Protein AF-0000000086154970 (afdb_homodimer)

pLDDT: mean 75.23, std 26.43, range [20.38, 98.19]

Foldseek 3Di:
DDDDPPVVPPPPVCPVVVCPDPPVCCCPADPVVVVVVVVCVVVVHDPVVLQCQLPPVNPSDHALVSNQVSCVVVVNDDDPVRSVSSNVSCVVPPDPDDDPVNVVVVVD/DDDDPPVVPPPPVCPVVVVPPCCVCCCPADPLVVVVVVVCVVVVHDPVVLQCQLPPVNPSDHALVSNQVSCVVVVNDDDPVRSVSSNVSCVSPPDPDDDVVNVVVVVD

Radius of gyration: 22.66 Å; Cα contacts (8 Å, |Δi|>4): 195; chains: 2; bounding box: 26×72×65 Å

Organism: Pythium oligandrum (NCBI:txid41045)

Structure (mmCIF, N/CA/C/O backbone):
data_AF-0000000086154970-model_v1
#
loop_
_entity.id
_entity.type
_entity.pdbx_description
1 polymer 'Uncharacterized protein'
#
loop_
_atom_site.group_PDB
_atom_site.id
_atom_site.type_symbol
_atom_site.label_atom_id
_atom_site.label_alt_id
_atom_site.label_comp_id
_atom_site.label_asym_id
_atom_site.label_entity_id
_atom_site.label_seq_id
_atom_site.pdbx_PDB_ins_code
_atom_site.Cartn_x
_atom_site.Cartn_y
_atom_site.Cartn_z
_atom_site.occupancy
_atom_site.B_iso_or_equiv
_atom_site.auth_seq_id
_atom_site.auth_comp_id
_atom_site.auth_asym_id
_atom_site.auth_atom_id
_atom_site.pdbx_PDB_model_num
ATOM 1 N N . MET A 1 1 ? -1.739 -37.844 -28.422 1 20.38 1 MET A N 1
ATOM 2 C CA . MET A 1 1 ? -2.482 -36.719 -28.984 1 20.38 1 MET A CA 1
ATOM 3 C C . MET A 1 1 ? -1.86 -35.375 -28.562 1 20.38 1 MET A C 1
ATOM 5 O O . MET A 1 1 ? -1.601 -35.156 -27.375 1 20.38 1 MET A O 1
ATOM 9 N N . VAL A 1 2 ? -1.185 -34.625 -29.391 1 25.36 2 VAL A N 1
ATOM 10 C CA . VAL A 1 2 ? -0.359 -33.438 -29.297 1 25.36 2 VAL A CA 1
ATOM 11 C C . VAL A 1 2 ? -1.237 -32.219 -28.969 1 25.36 2 VAL A C 1
ATOM 13 O O . VAL A 1 2 ? -2.361 -32.125 -29.469 1 25.36 2 VAL A O 1
ATOM 16 N N . LEU A 1 3 ? -1.098 -31.578 -27.969 1 33.88 3 LEU A N 1
ATOM 17 C CA . LEU A 1 3 ? -1.907 -30.422 -27.641 1 33.88 3 LEU A CA 1
ATOM 18 C C . LEU A 1 3 ? -1.872 -29.391 -28.766 1 33.88 3 LEU A C 1
ATOM 20 O O . LEU A 1 3 ? -0.822 -29.172 -29.375 1 33.88 3 LEU A O 1
ATOM 24 N N . PRO A 1 4 ? -2.908 -29.016 -29.406 1 32.75 4 PRO A N 1
ATOM 25 C CA . PRO A 1 4 ? -2.777 -28.297 -30.688 1 32.75 4 PRO A CA 1
ATOM 26 C C . PRO A 1 4 ? -2.004 -26.984 -30.547 1 32.75 4 PRO A C 1
ATOM 28 O O . PRO A 1 4 ? -2.012 -26.375 -29.484 1 32.75 4 PRO A O 1
ATOM 31 N N . ALA A 1 5 ? -1.032 -26.531 -31.312 1 39.5 5 ALA A N 1
ATOM 32 C CA . ALA A 1 5 ? -0.149 -25.406 -31.594 1 39.5 5 ALA A CA 1
ATOM 33 C C . ALA A 1 5 ? -0.92 -24.094 -31.562 1 39.5 5 ALA A C 1
ATOM 35 O O . ALA A 1 5 ? -0.343 -23.031 -31.312 1 39.5 5 ALA A O 1
ATOM 36 N N . SER A 1 6 ? -2.117 -24.094 -31.938 1 34.66 6 SER A N 1
ATOM 37 C CA . SER A 1 6 ? -2.881 -22.891 -32.281 1 34.66 6 SER A CA 1
ATOM 38 C C . SER A 1 6 ? -3.092 -22 -31.047 1 34.66 6 SER A C 1
ATOM 40 O O . SER A 1 6 ? -3.553 -20.859 -31.172 1 34.66 6 SER A O 1
ATOM 42 N N . ILE A 1 7 ? -3.193 -22.562 -30 1 35.69 7 ILE A N 1
ATOM 43 C CA . ILE A 1 7 ? -3.623 -21.734 -28.875 1 35.69 7 ILE A CA 1
ATOM 44 C C . ILE A 1 7 ? -2.506 -20.781 -28.484 1 35.69 7 ILE A C 1
ATOM 46 O O . ILE A 1 7 ? -2.756 -19.75 -27.844 1 35.69 7 ILE A O 1
ATOM 50 N N . LEU A 1 8 ? -1.303 -21.281 -28.672 1 35.78 8 LEU A N 1
ATOM 51 C CA . LEU A 1 8 ? -0.235 -20.375 -28.25 1 35.78 8 LEU A CA 1
ATOM 52 C C . LEU A 1 8 ? 0.014 -19.297 -29.312 1 35.78 8 LEU A C 1
ATOM 54 O O . LEU A 1 8 ? 1.046 -19.312 -29.984 1 35.78 8 LEU A O 1
ATOM 58 N N . LYS A 1 9 ? -0.866 -19.109 -30.359 1 34.53 9 LYS A N 1
ATOM 59 C CA . LYS A 1 9 ? -0.496 -17.969 -31.219 1 34.53 9 LYS A CA 1
ATOM 60 C C . LYS A 1 9 ? 0.104 -16.844 -30.391 1 34.53 9 LYS A C 1
ATOM 62 O O . LYS A 1 9 ? -0.296 -16.609 -29.25 1 34.53 9 LYS A O 1
ATOM 67 N N . ARG A 1 10 ? 1.166 -16.312 -30.938 1 30.98 10 ARG A N 1
ATOM 68 C CA . ARG A 1 10 ? 1.802 -15.109 -30.422 1 30.98 10 ARG A CA 1
ATOM 69 C C . ARG A 1 10 ? 0.764 -14.047 -30.094 1 30.98 10 ARG A C 1
ATOM 71 O O . ARG A 1 10 ? -0.068 -13.703 -30.938 1 30.98 10 ARG A O 1
ATOM 78 N N . PRO A 1 11 ? 0.177 -13.969 -28.922 1 30.94 11 PRO A N 1
ATOM 79 C CA . PRO A 1 11 ? -0.818 -12.891 -28.938 1 30.94 11 PRO A CA 1
ATOM 80 C C . PRO A 1 11 ? -0.36 -11.68 -29.75 1 30.94 11 PRO A C 1
ATOM 82 O O . PRO A 1 11 ? 0.843 -11.461 -29.922 1 30.94 11 PRO A O 1
ATOM 85 N N . PRO A 1 12 ? -1.086 -11.242 -30.875 1 29.59 12 PRO A N 1
ATOM 86 C CA . PRO A 1 12 ? -0.565 -10.023 -31.5 1 29.59 12 PRO A CA 1
ATOM 87 C C . PRO A 1 12 ? 0.199 -9.141 -30.516 1 29.59 12 PRO A C 1
ATOM 89 O O . PRO A 1 12 ? -0.018 -9.227 -29.297 1 29.59 12 PRO A O 1
ATOM 92 N N . LYS A 1 13 ? 1.278 -8.539 -30.969 1 29.17 13 LYS A N 1
ATOM 93 C CA . LYS A 1 13 ? 1.939 -7.434 -30.281 1 29.17 13 LYS A CA 1
ATOM 94 C C . LYS A 1 13 ? 0.924 -6.539 -29.578 1 29.17 13 LYS A C 1
ATOM 96 O O . LYS A 1 13 ? 0.122 -5.867 -30.234 1 29.17 13 LYS A O 1
ATOM 101 N N . MET A 1 14 ? 0.13 -7.059 -28.844 1 27.22 14 MET A N 1
ATOM 102 C CA . MET A 1 14 ? -0.763 -6.078 -28.234 1 27.22 14 MET A CA 1
ATOM 103 C C . MET A 1 14 ? -0.005 -4.809 -27.859 1 27.22 14 MET A C 1
ATOM 105 O O . MET A 1 14 ? 0.884 -4.84 -27.016 1 27.22 14 MET A O 1
ATOM 109 N N . PHE A 1 15 ? 0.208 -4.059 -28.891 1 23.66 15 PHE A N 1
ATOM 110 C CA . PHE A 1 15 ? 0.624 -2.693 -28.594 1 23.66 15 PHE A CA 1
ATOM 111 C C . PHE A 1 15 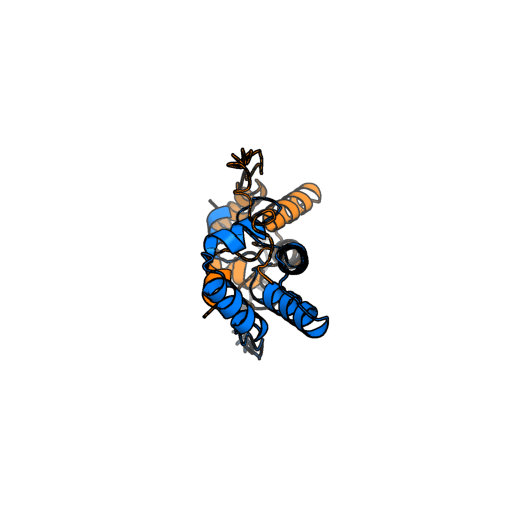? -0.223 -2.107 -27.469 1 23.66 15 PHE A C 1
ATOM 113 O O . PHE A 1 15 ? -1.401 -1.802 -27.672 1 23.66 15 PHE A O 1
ATOM 120 N N . LEU A 1 16 ? -0.265 -2.848 -26.484 1 27.81 16 LEU A N 1
ATOM 121 C CA . LEU A 1 16 ? -1.055 -2.232 -25.422 1 27.81 16 LEU A CA 1
ATOM 122 C C . LEU A 1 16 ? -0.737 -0.747 -25.297 1 27.81 16 LEU A C 1
ATOM 124 O O . LEU A 1 16 ? 0.385 -0.374 -24.938 1 27.81 16 LEU A O 1
ATOM 128 N N . ASN A 1 17 ? -1.248 -0.084 -26.266 1 25.64 17 ASN A N 1
ATOM 129 C CA . ASN A 1 17 ? -1.345 1.346 -26 1 25.64 17 ASN A CA 1
ATOM 130 C C . ASN A 1 17 ? -1.782 1.612 -24.562 1 25.64 17 ASN A C 1
ATOM 132 O O . ASN A 1 17 ? -2.943 1.394 -24.203 1 25.64 17 ASN A O 1
ATOM 136 N N . PHE A 1 18 ? -1.055 1.104 -23.781 1 26.61 18 PHE A N 1
ATOM 137 C CA . PHE A 1 18 ? -1.353 1.461 -22.406 1 26.61 18 PHE A CA 1
ATOM 138 C C . PHE A 1 18 ? -1.671 2.947 -22.281 1 26.61 18 PHE A C 1
ATOM 140 O O . PHE A 1 18 ? -0.815 3.793 -22.547 1 26.61 18 PHE A O 1
ATOM 147 N N . PRO A 1 19 ? -2.885 3.287 -22.766 1 26.61 19 PRO A N 1
ATOM 148 C CA . PRO A 1 19 ? -2.996 4.691 -22.359 1 26.61 19 PRO A CA 1
ATOM 149 C C . PRO A 1 19 ? -2.605 4.914 -20.906 1 26.61 19 PRO A C 1
ATOM 151 O O . PRO A 1 19 ? -3.084 4.203 -20.016 1 26.61 19 PRO A O 1
ATOM 154 N N . PHE A 1 20 ? -1.414 5.008 -20.656 1 29.56 20 PHE A N 1
ATOM 155 C CA . PHE A 1 20 ? -1.024 5.645 -19.391 1 29.56 20 PHE A CA 1
ATOM 156 C C . PHE A 1 20 ? -1.995 6.758 -19.031 1 29.56 20 PHE A C 1
ATOM 158 O O . PHE A 1 20 ? -1.811 7.906 -19.438 1 29.56 20 PHE A O 1
ATOM 165 N N . GLY A 1 21 ? -3.168 6.676 -19.547 1 27.97 21 GLY A N 1
ATOM 166 C CA . GLY A 1 21 ? -3.887 7.887 -19.188 1 27.97 21 GLY A CA 1
ATOM 167 C C . GLY A 1 21 ? -3.57 8.375 -17.797 1 27.97 21 GLY A C 1
ATOM 168 O O . GLY A 1 21 ? -2.928 7.676 -17.016 1 27.97 21 GLY A O 1
ATOM 169 N N . SER A 1 22 ? -4.539 9.477 -17.391 1 27.16 22 SER A N 1
ATOM 170 C CA . SER A 1 22 ? -4.453 10.539 -16.391 1 27.16 22 SER A CA 1
ATOM 171 C C . SER A 1 22 ? -4.484 9.977 -14.977 1 27.16 22 SER A C 1
ATOM 173 O O . SER A 1 22 ? -5.559 9.734 -14.43 1 27.16 22 SER A O 1
ATOM 175 N N . ALA A 1 23 ? -4.547 8.734 -14.82 1 30.66 23 ALA A N 1
ATOM 176 C CA . ALA A 1 23 ? -4.488 8.883 -13.367 1 30.66 23 ALA A CA 1
ATOM 177 C C . ALA A 1 23 ? -3.686 10.117 -12.969 1 30.66 23 ALA A C 1
ATOM 179 O O . ALA A 1 23 ? -2.492 10.211 -13.273 1 30.66 23 ALA A O 1
ATOM 180 N N . ARG A 1 24 ? -4.145 11.125 -13.289 1 30.52 24 ARG A N 1
ATOM 181 C CA . ARG A 1 24 ? -3.691 12.344 -12.633 1 30.52 24 ARG A CA 1
ATOM 182 C C . ARG A 1 24 ? -3.035 12.031 -11.289 1 30.52 24 ARG A C 1
ATOM 184 O O . ARG A 1 24 ? -3.725 11.766 -10.305 1 30.52 24 ARG A O 1
ATOM 191 N N . GLN A 1 25 ? -2.398 11.188 -10.992 1 39.34 25 GLN A N 1
ATOM 192 C CA . GLN A 1 25 ? -1.625 11.227 -9.758 1 39.34 25 GLN A CA 1
ATOM 193 C C . GLN A 1 25 ? -1.193 12.656 -9.43 1 39.34 25 GLN A C 1
ATOM 195 O O . GLN A 1 25 ? -0.055 13.047 -9.711 1 39.34 25 GLN A O 1
ATOM 200 N N . ASP A 1 26 ? -1.759 13.383 -9.93 1 44.09 26 ASP A N 1
ATOM 201 C CA . ASP A 1 26 ? -1.084 14.562 -9.391 1 44.09 26 ASP A CA 1
ATOM 202 C C . ASP A 1 26 ? -0.771 14.391 -7.906 1 44.09 26 ASP A C 1
ATOM 204 O O . ASP A 1 26 ? -1.683 14.289 -7.082 1 44.09 26 ASP A O 1
ATOM 208 N N . GLY A 1 27 ? -0.112 13.109 -7.66 1 59.75 27 GLY A N 1
ATOM 209 C CA . GLY A 1 27 ? 0.509 12.68 -6.418 1 59.75 27 GLY A CA 1
ATOM 210 C C . GLY A 1 27 ? 0.778 13.82 -5.457 1 59.75 27 GLY A C 1
ATOM 211 O O . GLY A 1 27 ? 1.52 13.664 -4.484 1 59.75 27 GLY A O 1
ATOM 212 N N . TYR A 1 28 ? 0.264 14.852 -5.906 1 75.94 28 TYR A N 1
ATOM 213 C CA . TYR A 1 28 ? 0.571 15.938 -4.98 1 75.94 28 TYR A CA 1
ATOM 214 C C . TYR A 1 28 ? -0.335 15.875 -3.756 1 75.94 28 TYR A C 1
ATOM 216 O O . TYR A 1 28 ? -1.534 15.609 -3.875 1 75.94 28 TYR A O 1
ATOM 224 N N . PRO A 1 29 ? 0.22 16.047 -2.775 1 89.06 29 PRO A N 1
ATOM 225 C CA . PRO A 1 29 ? -0.596 16.078 -1.56 1 89.06 29 PRO A CA 1
ATOM 226 C C . PRO A 1 29 ? -1.612 17.219 -1.551 1 89.0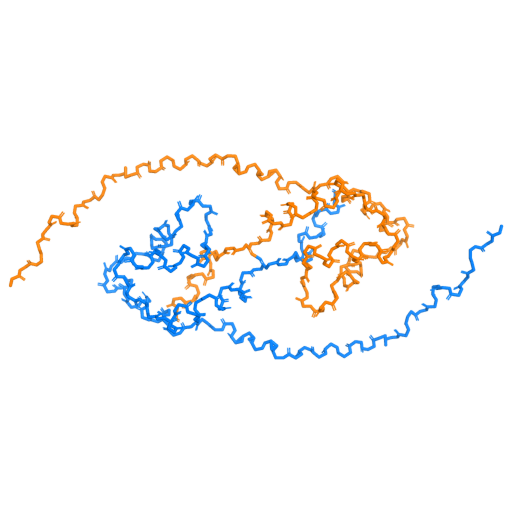6 29 PRO A C 1
ATOM 228 O O . PRO A 1 29 ? -1.397 18.25 -2.197 1 89.06 29 PRO A O 1
ATOM 231 N N . PRO A 1 30 ? -2.717 16.984 -0.941 1 93.75 30 PRO A N 1
ATOM 232 C CA . PRO A 1 30 ? -3.689 18.062 -0.795 1 93.75 30 PRO A CA 1
ATOM 233 C C . PRO A 1 30 ? -3.119 19.266 -0.059 1 93.75 30 PRO A C 1
ATOM 235 O O . PRO A 1 30 ? -2.191 19.125 0.741 1 93.75 30 PRO A O 1
ATOM 238 N N . VAL A 1 31 ? -3.783 20.438 -0.175 1 93.75 31 VAL A N 1
ATOM 239 C CA . VAL A 1 31 ? -3.32 21.719 0.356 1 93.75 31 VAL A CA 1
ATOM 240 C C . VAL A 1 31 ? -3.312 21.672 1.883 1 93.75 31 VAL A C 1
ATOM 242 O O . VAL A 1 31 ? -2.492 22.328 2.525 1 93.75 31 VAL A O 1
ATOM 245 N N . VAL A 1 32 ? -4.16 20.859 2.42 1 96.94 32 VAL A N 1
ATOM 246 C CA . VAL A 1 32 ? -4.273 20.781 3.873 1 96.94 32 VAL A CA 1
ATOM 247 C C . VAL A 1 32 ? -2.924 20.391 4.477 1 96.94 32 VAL A C 1
ATOM 249 O O . VAL A 1 32 ? -2.615 20.766 5.609 1 96.94 32 VAL A O 1
ATOM 252 N N . PHE A 1 33 ? -2.047 19.781 3.686 1 97.19 33 PHE A N 1
ATOM 253 C CA . PHE A 1 33 ? -0.746 19.375 4.207 1 97.19 33 PHE A CA 1
ATOM 254 C C . PHE A 1 33 ? 0.146 20.594 4.434 1 97.19 33 PHE A C 1
ATOM 256 O O . PHE A 1 33 ? 1.011 20.578 5.312 1 97.19 33 PHE A O 1
ATOM 263 N N . LYS A 1 34 ? -0.095 21.609 3.715 1 96.38 34 LYS A N 1
ATOM 264 C CA . LYS A 1 34 ? 0.656 22.844 3.949 1 96.38 34 LYS A CA 1
ATOM 265 C C . LYS A 1 34 ? 0.29 23.469 5.293 1 96.38 34 LYS A C 1
ATOM 267 O O . LYS A 1 34 ? 1.166 23.922 6.035 1 96.38 34 LYS A O 1
ATOM 272 N N . ARG A 1 35 ? -1.012 23.469 5.574 1 97.5 35 ARG A N 1
ATOM 273 C CA . ARG A 1 35 ? -1.455 23.938 6.875 1 97.5 35 ARG A CA 1
ATOM 274 C C . ARG A 1 35 ? -0.939 23.047 7.996 1 97.5 35 ARG A C 1
ATOM 276 O O . ARG A 1 35 ? -0.557 23.531 9.062 1 97.5 35 ARG A O 1
ATOM 283 N N . LEU A 1 36 ? -0.954 21.781 7.684 1 98.12 36 LEU A N 1
ATOM 284 C CA . LEU A 1 36 ? -0.475 20.828 8.688 1 98.12 36 LEU A CA 1
ATOM 285 C C . LEU A 1 36 ? 1.015 21.031 8.945 1 98.12 36 LEU A C 1
ATOM 287 O O . LEU A 1 36 ? 1.457 20.984 10.102 1 98.12 36 LEU A O 1
ATOM 291 N N . ASP A 1 37 ? 1.725 21.281 7.875 1 97.31 37 ASP A N 1
ATOM 292 C CA . ASP A 1 37 ? 3.154 21.547 8.016 1 97.31 37 ASP A CA 1
ATOM 293 C C . ASP A 1 37 ? 3.406 22.781 8.875 1 97.31 37 ASP A C 1
ATOM 295 O O . ASP A 1 37 ? 4.246 22.75 9.773 1 97.31 37 ASP A O 1
ATOM 299 N N . SER A 1 38 ? 2.645 23.734 8.672 1 97.69 38 SER A N 1
ATOM 300 C CA . SER A 1 38 ? 2.74 24.953 9.453 1 97.69 38 SER A CA 1
ATOM 301 C C . SER A 1 38 ? 2.369 24.719 10.906 1 97.69 38 SER A C 1
ATOM 303 O O . SER A 1 38 ? 3.045 25.203 11.82 1 97.69 38 SER A O 1
ATOM 305 N N . PHE A 1 39 ? 1.308 24.016 11.086 1 96.12 39 PHE A N 1
ATOM 306 C CA . PHE A 1 39 ? 0.836 23.656 12.414 1 96.12 39 PHE A CA 1
ATOM 307 C C . PHE A 1 39 ? 1.93 22.938 13.203 1 96.12 39 PHE A C 1
ATOM 309 O O . PHE A 1 39 ? 2.182 23.281 14.367 1 96.12 39 PHE A O 1
ATOM 316 N N . ILE A 1 40 ? 2.615 22.016 12.547 1 96.44 40 ILE A N 1
ATOM 317 C CA . ILE A 1 40 ? 3.662 21.219 13.172 1 96.44 40 ILE A CA 1
ATOM 318 C C . ILE A 1 40 ? 4.84 22.109 13.547 1 96.44 40 ILE A C 1
ATOM 320 O O . ILE A 1 40 ? 5.312 22.078 14.688 1 96.44 40 ILE A O 1
ATOM 324 N N . LYS A 1 41 ? 5.152 22.953 12.664 1 96.19 41 LYS A N 1
ATOM 325 C CA . LYS A 1 41 ? 6.293 23.844 12.875 1 96.19 41 LYS A CA 1
ATOM 326 C C . LYS A 1 41 ? 5.98 24.891 13.945 1 96.19 41 LYS A C 1
ATOM 328 O O . LYS A 1 41 ? 6.801 25.156 14.828 1 96.19 41 LYS A O 1
ATOM 333 N N . LEU A 1 42 ? 4.816 25.438 13.898 1 96.12 42 LEU A N 1
ATOM 334 C CA . LEU A 1 42 ? 4.414 26.5 14.812 1 96.12 42 LEU A CA 1
ATOM 335 C C . LEU A 1 42 ? 4.336 26 16.25 1 96.12 42 LEU A C 1
ATOM 337 O O . LEU A 1 42 ? 4.629 26.734 17.188 1 96.12 42 LEU A O 1
ATOM 341 N N . ASN A 1 43 ? 4.008 24.797 16.391 1 95.81 43 ASN A N 1
ATOM 342 C CA . ASN A 1 43 ? 3.844 24.234 17.719 1 95.81 43 ASN A CA 1
ATOM 343 C C . ASN A 1 43 ? 5.113 23.547 18.203 1 95.81 43 ASN A C 1
ATOM 345 O O . ASN A 1 43 ? 5.141 22.969 19.297 1 95.81 43 ASN A O 1
ATOM 349 N N . GLY A 1 44 ? 6.105 23.5 17.406 1 94.94 44 GLY A N 1
ATOM 350 C CA . GLY A 1 44 ? 7.387 22.922 17.766 1 94.94 44 GLY A CA 1
ATOM 351 C C . GLY A 1 44 ? 7.367 21.406 17.766 1 94.94 44 GLY A C 1
ATOM 352 O O . GLY A 1 44 ? 8.141 20.766 18.5 1 94.94 44 GLY A O 1
ATOM 353 N N . PHE A 1 45 ? 6.492 20.812 17 1 91.56 45 PHE A N 1
ATOM 354 C CA . PHE A 1 45 ? 6.406 19.359 16.906 1 91.56 45 PHE A CA 1
ATOM 355 C C . PHE A 1 45 ? 7.371 18.828 15.852 1 91.56 45 PHE A C 1
ATOM 357 O O . PHE A 1 45 ? 7.746 19.547 14.922 1 91.56 45 PHE A O 1
ATOM 364 N N . ARG A 1 46 ? 7.801 17.609 16.141 1 95.44 46 ARG A N 1
ATOM 365 C CA . ARG A 1 46 ? 8.438 16.844 15.062 1 95.44 46 ARG A CA 1
ATOM 366 C C . ARG A 1 46 ? 7.398 16.094 14.242 1 95.44 46 ARG A C 1
ATOM 368 O O . ARG A 1 46 ? 6.43 15.562 14.789 1 95.44 46 ARG A O 1
ATOM 375 N N . ALA A 1 47 ? 7.617 15.977 12.883 1 94.62 47 ALA A N 1
ATOM 376 C CA . ALA A 1 47 ? 6.707 15.25 12.008 1 94.62 47 ALA A CA 1
ATOM 377 C C . ALA A 1 47 ? 6.523 13.812 12.477 1 94.62 47 ALA A C 1
ATOM 379 O O . ALA A 1 47 ? 5.414 13.273 12.438 1 94.62 47 ALA A O 1
ATOM 380 N N . ARG A 1 48 ? 7.598 13.211 12.906 1 92.44 48 ARG A N 1
ATOM 381 C CA . ARG A 1 48 ? 7.543 11.82 13.367 1 92.44 48 ARG A CA 1
ATOM 382 C C . ARG A 1 48 ? 6.621 11.68 14.57 1 92.44 48 ARG A C 1
ATOM 384 O O . ARG A 1 48 ? 5.891 10.695 14.688 1 92.44 48 ARG A O 1
ATOM 391 N N . ASP A 1 49 ? 6.594 12.641 15.461 1 93.81 49 ASP A N 1
ATOM 392 C CA . ASP A 1 49 ? 5.738 12.594 16.641 1 93.81 49 ASP A CA 1
ATOM 393 C C . ASP A 1 49 ? 4.266 12.719 16.266 1 93.81 49 ASP A C 1
ATOM 395 O O . ASP A 1 49 ? 3.408 12.055 16.844 1 93.81 49 ASP A O 1
ATOM 399 N N . VAL A 1 50 ? 4.055 13.555 15.336 1 96.38 50 VAL A N 1
ATOM 400 C CA . VAL A 1 50 ? 2.684 13.711 14.852 1 96.38 50 VAL A CA 1
ATOM 401 C C . VAL A 1 50 ? 2.225 12.414 14.188 1 96.38 50 VAL A C 1
ATOM 403 O O . VAL A 1 50 ? 1.128 11.922 14.461 1 96.38 50 VAL A O 1
ATOM 406 N N . PHE A 1 51 ? 3.053 11.773 13.414 1 94.94 51 PHE A N 1
ATOM 407 C CA . PHE A 1 51 ? 2.754 10.508 12.758 1 94.94 51 PHE A CA 1
ATOM 408 C C . PHE A 1 51 ? 2.426 9.43 13.781 1 94.94 51 PHE A C 1
ATOM 410 O O . PHE A 1 51 ? 1.426 8.719 13.648 1 94.94 51 PHE A O 1
ATOM 417 N N . ILE A 1 52 ? 3.242 9.367 14.766 1 91.94 52 ILE A N 1
ATOM 418 C CA . ILE A 1 52 ? 3.061 8.367 15.812 1 91.94 52 ILE A CA 1
ATOM 419 C C . ILE A 1 52 ? 1.736 8.602 16.531 1 91.94 52 ILE A C 1
ATOM 421 O O . ILE A 1 52 ? 1.035 7.652 16.891 1 91.94 52 ILE A O 1
ATOM 425 N N . THR A 1 53 ? 1.358 9.836 16.672 1 94.69 53 THR A N 1
ATOM 426 C CA . THR A 1 53 ? 0.111 10.203 17.344 1 94.69 53 THR A CA 1
ATOM 427 C C . THR A 1 53 ? -1.091 9.797 16.5 1 94.69 53 THR A C 1
ATOM 429 O O . THR A 1 53 ? -2.098 9.32 17.016 1 94.69 53 THR A O 1
ATOM 432 N N . LEU A 1 54 ? -0.922 10.023 15.227 1 95.75 54 LEU A N 1
ATOM 433 C CA . LEU A 1 54 ? -2.014 9.711 14.312 1 95.75 54 LEU A CA 1
ATOM 434 C C . LEU A 1 54 ? -2.166 8.203 14.141 1 95.75 54 LEU A C 1
ATOM 436 O O . LEU A 1 54 ? -3.27 7.711 13.891 1 95.75 54 LEU A O 1
ATOM 440 N N . ASP A 1 55 ? -1.079 7.457 14.297 1 90.19 55 ASP A N 1
ATOM 441 C CA . ASP A 1 55 ? -1.052 6.004 14.148 1 90.19 55 ASP A CA 1
ATOM 442 C C . ASP A 1 55 ? -1.598 5.316 15.398 1 90.19 55 ASP A C 1
ATOM 444 O O . ASP A 1 55 ? -0.834 4.77 16.203 1 90.19 55 ASP A O 1
ATOM 448 N N . GLU A 1 56 ? -2.857 5.273 15.484 1 89.56 56 GLU A N 1
ATOM 449 C CA . GLU A 1 56 ? -3.533 4.754 16.672 1 89.56 56 GLU A CA 1
ATOM 450 C C . GLU A 1 56 ? -3.279 3.258 16.844 1 89.56 56 GLU A C 1
ATOM 452 O O . GLU A 1 56 ? -3.223 2.756 17.969 1 89.56 56 GLU A O 1
ATOM 457 N N . ARG A 1 57 ? -3.062 2.686 15.68 1 80.38 57 ARG A N 1
ATOM 458 C CA . ARG A 1 57 ? -2.91 1.235 15.719 1 80.38 57 ARG A CA 1
ATOM 459 C C . ARG A 1 57 ? -1.457 0.844 15.969 1 80.38 57 ARG A C 1
ATOM 461 O O . ARG A 1 57 ? -1.147 -0.336 16.141 1 80.38 57 ARG A O 1
ATOM 468 N N . ASN A 1 58 ? -0.578 1.834 16.062 1 78.19 58 ASN A N 1
ATOM 469 C CA . ASN A 1 58 ? 0.843 1.578 16.281 1 78.19 58 ASN A CA 1
ATOM 470 C C . ASN A 1 58 ? 1.375 0.525 15.305 1 78.19 58 ASN A C 1
ATOM 472 O O . ASN A 1 58 ? 2.031 -0.432 15.727 1 78.19 58 ASN A O 1
ATOM 476 N N . VAL A 1 59 ? 1.014 0.602 13.977 1 72.06 59 VAL A N 1
ATOM 477 C CA . VAL A 1 59 ? 1.451 -0.344 12.953 1 72.06 59 VAL A CA 1
ATOM 478 C C . VAL A 1 59 ? 2.381 0.357 11.969 1 72.06 59 VAL A C 1
ATOM 480 O O . VAL A 1 59 ? 2.527 -0.084 10.828 1 72.06 59 VAL A O 1
ATOM 483 N N . HIS A 1 60 ? 2.846 1.563 12.258 1 77.81 60 HIS A N 1
ATOM 484 C CA . HIS A 1 60 ? 3.777 2.365 11.469 1 77.81 60 HIS A CA 1
ATOM 485 C C . HIS A 1 60 ? 3.162 2.779 10.141 1 77.81 60 HIS A C 1
ATOM 487 O O . HIS A 1 60 ? 3.875 2.963 9.148 1 77.81 60 HIS A O 1
ATOM 493 N N . ALA A 1 61 ? 1.79 2.805 10.086 1 81.19 61 ALA A N 1
ATOM 494 C CA . ALA A 1 61 ? 1.008 3.297 8.953 1 81.19 61 ALA A CA 1
ATOM 495 C C . ALA A 1 61 ? -0.312 3.902 9.422 1 81.19 61 ALA A C 1
ATOM 497 O O . ALA A 1 61 ? -0.836 3.527 10.469 1 81.19 61 ALA A O 1
ATOM 498 N N . ILE A 1 62 ? -0.758 4.938 8.594 1 90.81 62 ILE A N 1
ATOM 499 C CA . ILE A 1 62 ? -1.965 5.672 8.953 1 90.81 62 ILE A CA 1
ATOM 500 C C . ILE A 1 62 ? -3.072 5.379 7.945 1 90.81 62 ILE A C 1
ATOM 502 O O . ILE A 1 62 ? -2.869 5.508 6.738 1 90.81 62 ILE A O 1
ATOM 506 N N . SER A 1 63 ? -4.184 4.855 8.406 1 86.75 63 SER A N 1
ATOM 507 C CA . SER A 1 63 ? -5.363 4.723 7.559 1 86.75 63 SER A CA 1
ATOM 508 C C . SER A 1 63 ? -6.035 6.07 7.324 1 86.75 63 SER A C 1
ATOM 510 O O . SER A 1 63 ? -5.766 7.035 8.039 1 86.75 63 SER A O 1
ATOM 512 N N . PRO A 1 64 ? -6.922 6.137 6.391 1 88.88 64 PRO A N 1
ATOM 513 C CA . PRO A 1 64 ? -7.648 7.395 6.191 1 88.88 64 PRO A CA 1
ATOM 514 C C . PRO A 1 64 ? -8.43 7.828 7.43 1 88.88 64 PRO A C 1
ATOM 516 O O . PRO A 1 64 ? -8.414 9.016 7.785 1 88.88 64 PRO A O 1
ATOM 519 N N . ASP A 1 65 ? -9.016 6.895 8.102 1 90.75 65 ASP A N 1
ATOM 520 C CA . ASP A 1 65 ? -9.773 7.227 9.305 1 90.75 65 ASP A CA 1
ATOM 521 C C . ASP A 1 65 ? -8.852 7.688 10.422 1 90.75 65 ASP A C 1
ATOM 523 O O . ASP A 1 65 ? -9.164 8.633 11.148 1 90.75 65 ASP A O 1
ATOM 527 N N . GLU A 1 66 ? -7.746 7.035 10.586 1 92.94 66 GLU A N 1
ATOM 528 C CA . GLU A 1 66 ? -6.766 7.453 11.586 1 92.94 66 GLU A CA 1
ATOM 529 C C . GLU A 1 66 ? -6.246 8.859 11.289 1 92.94 66 GLU A C 1
ATOM 531 O O . GLU A 1 66 ? -6.035 9.656 12.211 1 92.94 66 GLU A O 1
ATOM 536 N N . MET A 1 67 ? 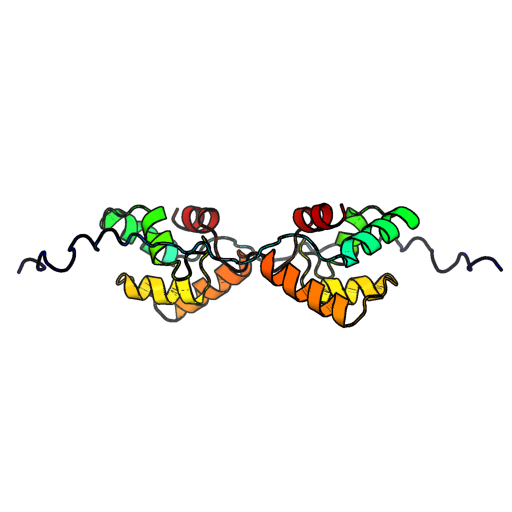-6.027 9.125 10.008 1 96.88 67 MET A N 1
ATOM 537 C CA . MET A 1 67 ? -5.578 10.453 9.609 1 96.88 67 MET A CA 1
ATOM 538 C C . MET A 1 67 ? -6.574 11.516 10.055 1 96.88 67 MET A C 1
ATOM 540 O O . MET A 1 67 ? -6.215 12.453 10.773 1 96.88 67 MET A O 1
ATOM 544 N N . ILE A 1 68 ? -7.793 11.336 9.742 1 96.31 68 ILE A N 1
ATOM 545 C CA . ILE A 1 68 ? -8.836 12.344 9.953 1 96.31 68 ILE A CA 1
ATOM 546 C C . ILE A 1 68 ? -9.125 12.477 11.445 1 96.31 68 ILE A C 1
ATOM 548 O O . ILE A 1 68 ? -9.117 13.578 11.992 1 96.31 68 ILE A O 1
ATOM 552 N N . MET A 1 69 ? -9.344 11.422 12.102 1 95.69 69 MET A N 1
ATOM 553 C CA . MET A 1 69 ? -9.648 11.445 13.531 1 95.69 69 MET A CA 1
ATOM 554 C C . MET A 1 69 ? -8.445 11.914 14.336 1 95.69 69 MET A C 1
ATOM 556 O O . MET A 1 69 ? -8.602 12.625 15.336 1 95.69 69 MET A O 1
ATOM 560 N N . GLY A 1 70 ? -7.262 11.508 13.922 1 95.94 70 GLY A N 1
ATOM 561 C CA . GLY A 1 70 ? -6.043 11.938 14.586 1 95.94 70 GLY A CA 1
ATOM 562 C C . GLY A 1 70 ? -5.812 13.438 14.508 1 95.94 70 GLY A C 1
ATOM 563 O O . GLY A 1 70 ? -5.438 14.062 15.5 1 95.94 70 GLY A O 1
ATOM 564 N N . LEU A 1 71 ? -6.109 13.969 13.367 1 97.56 71 LEU A N 1
ATOM 565 C CA . LEU A 1 71 ? -5.957 15.406 13.203 1 97.56 71 LEU A CA 1
ATOM 566 C C . LEU A 1 71 ? -6.922 16.172 14.109 1 97.56 71 LEU A C 1
ATOM 568 O O . LEU A 1 71 ? -6.547 17.172 14.719 1 97.56 71 LEU A O 1
ATOM 572 N N . ARG A 1 72 ? -8.055 15.68 14.227 1 94.69 72 ARG A N 1
ATOM 573 C CA . ARG A 1 72 ? -9.031 16.297 15.117 1 94.69 72 ARG A CA 1
ATOM 574 C C . ARG A 1 72 ? -8.578 16.203 16.578 1 94.69 72 ARG A C 1
ATOM 576 O O . ARG A 1 72 ? -8.742 17.156 17.344 1 94.69 72 ARG A O 1
ATOM 583 N N . ARG A 1 73 ? -7.965 15.18 16.906 1 94 73 ARG A N 1
ATOM 584 C CA . ARG A 1 73 ? -7.551 14.938 18.281 1 94 73 ARG A CA 1
ATOM 585 C C . ARG A 1 73 ? -6.418 15.875 18.688 1 94 73 ARG A C 1
ATOM 587 O O . ARG A 1 73 ? -6.273 16.219 19.859 1 94 73 ARG A O 1
ATOM 594 N N . ILE A 1 74 ? -5.625 16.234 17.75 1 92.56 74 ILE A N 1
ATOM 595 C CA . ILE A 1 74 ? -4.52 17.125 18.078 1 92.56 74 ILE A CA 1
ATOM 596 C C . ILE A 1 74 ? -4.941 18.578 17.844 1 92.56 74 ILE A C 1
ATOM 598 O O . ILE A 1 74 ? -4.094 19.453 17.656 1 92.56 74 ILE A O 1
ATOM 602 N N . ASP A 1 75 ? -6.223 18.797 17.641 1 94.19 75 ASP A N 1
ATOM 603 C CA . ASP A 1 75 ? -6.84 20.109 17.516 1 94.19 75 ASP A CA 1
ATOM 604 C C . ASP A 1 75 ? -6.453 20.766 16.188 1 94.19 75 ASP A C 1
ATOM 606 O O . ASP A 1 75 ? -6.16 21.953 16.125 1 94.19 75 ASP A O 1
ATOM 610 N N . PHE A 1 76 ? -6.207 19.922 15.203 1 96.5 76 PHE A N 1
ATOM 611 C CA . PHE A 1 76 ? -6.07 20.391 13.836 1 96.5 76 PHE A CA 1
ATOM 612 C C . PHE A 1 76 ? -7.387 20.25 13.078 1 96.5 76 PHE A C 1
ATOM 614 O O . PHE A 1 76 ? -7.867 19.141 12.859 1 96.5 76 PHE A O 1
ATOM 621 N N . GLU A 1 77 ? -7.922 21.391 12.742 1 95.31 77 GLU A N 1
ATOM 622 C CA . GLU A 1 77 ? -9.25 21.391 12.133 1 95.31 77 GLU A CA 1
ATOM 623 C C . GLU A 1 77 ? -9.18 21.031 10.656 1 95.31 77 GLU A C 1
ATOM 625 O O . GLU A 1 77 ? -8.367 21.578 9.914 1 95.31 77 GLU A O 1
ATOM 630 N N . VAL A 1 78 ? -9.969 20.109 10.312 1 97.06 78 VAL A N 1
ATOM 631 C CA . VAL A 1 78 ? -10.133 19.703 8.914 1 97.06 78 VAL A CA 1
ATOM 632 C C . VAL A 1 78 ? -11.609 19.766 8.531 1 97.06 78 VAL A C 1
ATOM 634 O O . VAL A 1 78 ? -12.461 19.188 9.211 1 97.06 78 VAL A O 1
ATOM 637 N N . ASN A 1 79 ? -11.914 20.5 7.477 1 96.69 79 ASN A N 1
ATOM 638 C CA . ASN A 1 79 ? -13.305 20.562 7.043 1 96.69 79 ASN A CA 1
ATOM 639 C C . ASN A 1 79 ? -13.672 19.375 6.164 1 96.69 79 ASN A C 1
ATOM 641 O O . ASN A 1 79 ? -12.828 18.531 5.879 1 96.69 79 ASN A O 1
ATOM 645 N N . LYS A 1 80 ? -14.93 19.297 5.805 1 96.31 80 LYS A N 1
ATOM 646 C CA . LYS A 1 80 ? -15.43 18.141 5.078 1 96.31 80 LYS A CA 1
ATOM 647 C C . LYS A 1 80 ? -14.742 18 3.723 1 96.31 80 LYS A C 1
ATOM 649 O O . LYS A 1 80 ? -14.469 16.891 3.271 1 96.31 80 LYS A O 1
ATOM 654 N N . GLU A 1 81 ? -14.492 19.141 3.047 1 94.94 81 GLU A N 1
ATOM 655 C CA . GLU A 1 81 ? -13.82 19.109 1.752 1 94.94 81 GLU A CA 1
ATOM 656 C C . GLU A 1 81 ? -12.391 18.609 1.889 1 94.94 81 GLU A C 1
ATOM 658 O O . GLU A 1 81 ? -11.914 17.812 1.063 1 94.94 81 GLU A O 1
ATOM 663 N N . GLU A 1 82 ? -11.75 19.078 2.99 1 94.94 82 GLU A N 1
ATOM 664 C CA . GLU A 1 82 ? -10.383 18.641 3.26 1 94.94 82 GLU A CA 1
ATOM 665 C C . GLU A 1 82 ? -10.328 17.156 3.615 1 94.94 82 GLU A C 1
ATOM 667 O O . GLU A 1 82 ? -9.422 16.438 3.186 1 94.94 82 GLU A O 1
ATOM 672 N N . GLU A 1 83 ? -11.367 16.703 4.32 1 96.12 83 GLU A N 1
ATOM 673 C CA . GLU A 1 83 ? -11.461 15.281 4.652 1 96.12 83 GLU A CA 1
ATOM 674 C C . GLU A 1 83 ? -11.562 14.43 3.393 1 96.12 83 GLU A C 1
ATOM 676 O O . GLU A 1 83 ? -10.891 13.406 3.273 1 96.12 83 GLU A O 1
ATOM 681 N N . GLN A 1 84 ? -12.398 14.867 2.588 1 92.56 84 GLN A N 1
ATOM 682 C CA . GLN A 1 84 ? -12.617 14.133 1.344 1 92.56 84 GLN A CA 1
ATOM 683 C C . GLN A 1 84 ? -11.344 14.102 0.498 1 92.56 84 GLN A C 1
ATOM 685 O O . GLN A 1 84 ? -10.984 13.07 -0.065 1 92.56 84 GLN A O 1
ATOM 690 N N . SER A 1 85 ? -10.672 15.25 0.447 1 91.25 85 SER A N 1
ATOM 691 C CA . SER A 1 85 ? -9.43 15.328 -0.322 1 91.25 85 SER A CA 1
ATOM 692 C C . SER A 1 85 ? -8.352 14.43 0.268 1 91.25 85 SER A C 1
ATOM 694 O O . SER A 1 85 ? -7.574 13.82 -0.469 1 91.25 85 SER A O 1
ATOM 696 N N . LEU A 1 86 ? -8.25 14.336 1.581 1 93.25 86 LEU A N 1
ATOM 697 C CA . LEU A 1 86 ? -7.301 13.469 2.264 1 93.25 86 LEU A CA 1
ATOM 698 C C . LEU A 1 86 ? -7.578 12 1.944 1 93.25 86 LEU A C 1
ATOM 700 O O . LEU A 1 86 ? -6.66 11.258 1.596 1 93.25 86 LEU A O 1
ATOM 704 N N . ARG A 1 87 ? -8.836 11.617 2.016 1 89.38 87 ARG A N 1
ATOM 705 C CA . ARG A 1 87 ? -9.227 10.242 1.729 1 89.38 87 ARG A CA 1
ATOM 706 C C . ARG A 1 87 ? -8.852 9.852 0.302 1 89.38 87 ARG A C 1
ATOM 708 O O . ARG A 1 87 ? -8.273 8.789 0.072 1 89.38 87 ARG A O 1
ATOM 715 N N . GLU A 1 88 ? -9.172 10.734 -0.565 1 82.06 88 GLU A N 1
ATOM 716 C CA . GLU A 1 88 ? -8.922 10.461 -1.977 1 82.06 88 GLU A CA 1
ATOM 717 C C . GLU A 1 88 ? -7.426 10.359 -2.264 1 82.06 88 GLU A C 1
ATOM 719 O O . GLU A 1 88 ? -6.988 9.484 -3.016 1 82.06 88 GLU A O 1
ATOM 724 N N . TRP A 1 89 ? -6.676 11.242 -1.744 1 84.62 89 TRP A N 1
ATOM 725 C CA . TRP A 1 89 ? -5.234 11.234 -1.955 1 84.62 89 TRP A CA 1
ATOM 726 C C . TRP A 1 89 ? -4.609 9.961 -1.382 1 84.62 89 TRP A C 1
ATOM 728 O O . TRP A 1 89 ? -3.799 9.312 -2.043 1 84.62 89 TRP A O 1
ATOM 738 N N . MET A 1 90 ? -5 9.633 -0.105 1 86.94 90 MET A N 1
ATOM 739 C CA . MET A 1 90 ? -4.441 8.445 0.537 1 86.94 90 MET A CA 1
ATOM 740 C C . MET A 1 90 ? -4.793 7.184 -0.248 1 86.94 90 MET A C 1
ATOM 742 O O . MET A 1 90 ? -3.998 6.246 -0.311 1 86.94 90 MET A O 1
ATOM 746 N N . GLN A 1 91 ? -5.949 7.152 -0.812 1 74.94 91 GLN A N 1
ATOM 747 C CA . GLN A 1 91 ? -6.344 6.008 -1.624 1 74.94 91 GLN A CA 1
ATOM 748 C C . GLN A 1 91 ? -5.461 5.883 -2.863 1 74.94 91 GLN A C 1
ATOM 750 O O . GLN A 1 91 ? -5.234 4.777 -3.359 1 74.94 91 GLN A O 1
ATOM 755 N N . GLN A 1 92 ? -4.918 7.035 -3.236 1 71.19 92 GLN A N 1
ATOM 756 C CA . GLN A 1 92 ? -4.082 7.043 -4.434 1 71.19 92 GLN A CA 1
ATOM 757 C C . GLN A 1 92 ? -2.65 6.633 -4.105 1 71.19 92 GLN A C 1
ATOM 759 O O . GLN A 1 92 ? -1.979 5.996 -4.918 1 71.19 92 GLN A O 1
ATOM 764 N N . ILE A 1 93 ? -2.213 7.125 -2.932 1 70.81 93 ILE A N 1
ATOM 765 C CA . ILE A 1 93 ? -0.798 6.965 -2.617 1 70.81 93 ILE A CA 1
ATOM 766 C C . ILE A 1 93 ? -0.559 5.586 -2.002 1 70.81 93 ILE A C 1
ATOM 768 O O . ILE A 1 93 ? 0.506 4.992 -2.188 1 70.81 93 ILE A O 1
ATOM 772 N N . VAL A 1 94 ? -1.526 5.156 -1.186 1 67.44 94 VAL A N 1
ATOM 773 C CA . VAL A 1 94 ? -1.354 3.887 -0.49 1 67.44 94 VAL A CA 1
ATOM 774 C C . VAL A 1 94 ? -1.557 2.73 -1.466 1 67.44 94 VAL A C 1
ATOM 776 O O . VAL A 1 94 ? -2.506 2.734 -2.254 1 67.44 94 VAL A O 1
ATOM 779 N N . ALA A 1 95 ? -0.577 2.055 -1.595 1 61.75 95 ALA A N 1
ATOM 780 C CA . ALA A 1 95 ? -0.66 0.923 -2.514 1 61.75 95 ALA A CA 1
ATOM 781 C C . ALA A 1 95 ? -1.705 -0.086 -2.047 1 61.75 95 ALA A C 1
ATOM 783 O O . ALA A 1 95 ? -1.766 -0.424 -0.863 1 61.75 95 ALA A O 1
ATOM 784 N N . HIS A 1 96 ? -2.625 -0.16 -2.82 1 62.78 96 HIS A N 1
ATOM 785 C CA . HIS A 1 96 ? -3.645 -1.169 -2.549 1 62.78 96 HIS A CA 1
ATOM 786 C C . HIS A 1 96 ? -3.373 -2.449 -3.332 1 62.78 96 HIS A C 1
ATOM 788 O O . HIS A 1 96 ? -4.047 -3.461 -3.127 1 62.78 96 HIS A O 1
ATOM 794 N N . ASP A 1 97 ? -2.439 -2.305 -4.043 1 73.88 97 ASP A N 1
ATOM 795 C CA . ASP A 1 97 ? -2.227 -3.416 -4.961 1 73.88 97 ASP A CA 1
ATOM 796 C C . ASP A 1 97 ? -0.818 -3.988 -4.812 1 73.88 97 ASP A C 1
ATOM 798 O O . ASP A 1 97 ? 0.058 -3.352 -4.223 1 73.88 97 ASP A O 1
ATOM 802 N N . LEU A 1 98 ? -0.732 -5.238 -5.055 1 84.5 98 LEU A N 1
ATOM 803 C CA . LEU A 1 98 ? 0.527 -5.973 -4.988 1 84.5 98 LEU A CA 1
ATOM 804 C C . LEU A 1 98 ? 1.469 -5.539 -6.109 1 84.5 98 LEU A C 1
ATOM 806 O O . LEU A 1 98 ? 1.134 -5.66 -7.289 1 84.5 98 LEU A O 1
ATOM 810 N N . ALA A 1 99 ? 2.627 -4.996 -5.703 1 82.44 99 ALA A N 1
ATOM 811 C CA . ALA A 1 99 ? 3.641 -4.598 -6.676 1 82.44 99 ALA A CA 1
ATOM 812 C C . ALA A 1 99 ? 4.484 -5.793 -7.113 1 82.44 99 ALA A C 1
ATOM 814 O O . ALA A 1 99 ? 4.488 -6.832 -6.449 1 82.44 99 ALA A O 1
ATOM 815 N N . PHE A 1 100 ? 5.219 -5.59 -8.227 1 88.25 100 PHE A N 1
ATOM 816 C CA . PHE A 1 100 ? 6.012 -6.68 -8.781 1 88.25 100 PHE A CA 1
ATOM 817 C C . PHE A 1 100 ? 7.09 -7.121 -7.793 1 88.25 100 PHE A C 1
ATOM 819 O O . PHE A 1 100 ? 7.402 -8.312 -7.703 1 88.25 100 PHE A O 1
ATOM 826 N N . LYS A 1 101 ? 7.598 -6.168 -7.152 1 82.06 101 LYS A N 1
ATOM 827 C CA . LYS A 1 101 ? 8.633 -6.516 -6.188 1 82.06 101 LYS A CA 1
ATOM 828 C C . LYS A 1 101 ? 8.117 -7.52 -5.16 1 82.06 101 LYS A C 1
ATOM 830 O O . LYS A 1 101 ? 8.773 -8.531 -4.895 1 82.06 101 LYS A O 1
ATOM 835 N N . ASP A 1 102 ? 6.953 -7.332 -4.625 1 83.75 102 ASP A N 1
ATOM 836 C CA . ASP A 1 102 ? 6.359 -8.219 -3.623 1 83.75 102 ASP A CA 1
ATOM 837 C C . ASP A 1 102 ? 5.918 -9.539 -4.246 1 83.75 102 ASP A C 1
ATOM 839 O O . ASP A 1 102 ? 6.098 -10.602 -3.65 1 83.75 102 ASP A O 1
ATOM 843 N N . PHE A 1 103 ? 5.426 -9.422 -5.418 1 93.12 103 PHE A N 1
ATOM 844 C CA . PHE A 1 103 ? 5.027 -10.602 -6.168 1 93.12 103 PHE A CA 1
ATOM 845 C C . PHE A 1 103 ? 6.219 -11.523 -6.406 1 93.12 103 PHE A C 1
ATOM 847 O O . PHE A 1 103 ? 6.152 -12.719 -6.133 1 93.12 103 PHE A O 1
ATOM 854 N N . SER A 1 104 ? 7.316 -10.984 -6.883 1 92.44 104 SER A N 1
ATOM 855 C CA . SER A 1 104 ? 8.516 -11.742 -7.23 1 92.44 104 SER A CA 1
ATOM 856 C C . SER A 1 104 ? 9.141 -12.383 -5.992 1 92.44 104 SER A C 1
ATOM 858 O O . SER A 1 104 ? 9.633 -13.508 -6.051 1 92.44 104 SER A O 1
ATOM 860 N N . LEU A 1 105 ? 9 -11.68 -4.855 1 90.5 105 LEU A N 1
ATOM 861 C CA . LEU A 1 105 ? 9.547 -12.211 -3.607 1 90.5 105 LEU A CA 1
ATOM 862 C C . LEU A 1 105 ? 8.703 -13.375 -3.096 1 90.5 105 LEU A C 1
ATOM 864 O O . LEU A 1 105 ? 9.227 -14.305 -2.492 1 90.5 105 LEU A O 1
ATOM 868 N N . ALA A 1 106 ? 7.48 -13.297 -3.42 1 92.81 106 ALA A N 1
ATOM 869 C CA . ALA A 1 106 ? 6.566 -14.336 -2.951 1 92.81 106 ALA A CA 1
ATOM 870 C C . ALA A 1 106 ? 6.785 -15.641 -3.709 1 92.81 106 ALA A C 1
ATOM 872 O O . ALA A 1 106 ? 6.453 -16.719 -3.209 1 92.81 106 ALA A O 1
ATOM 873 N N . LEU A 1 107 ? 7.344 -15.625 -5.02 1 93.38 107 LEU A N 1
ATOM 874 C CA . LEU A 1 107 ? 7.559 -16.797 -5.863 1 93.38 107 LEU A CA 1
ATOM 875 C C . LEU A 1 107 ? 8.789 -17.578 -5.406 1 93.38 107 LEU A C 1
ATOM 877 O O . LEU A 1 107 ? 9.078 -18.656 -5.938 1 93.38 107 LEU A O 1
ATOM 881 N N . LYS A 1 108 ? 9.445 -17.312 -4.355 1 82.06 108 LYS A N 1
ATOM 882 C CA . LYS A 1 108 ? 10.664 -18 -3.941 1 82.06 108 LYS A CA 1
ATOM 883 C C . LYS A 1 108 ? 10.359 -19.078 -2.904 1 82.06 108 LYS A C 1
ATOM 885 O O . LYS A 1 108 ? 9.359 -19 -2.197 1 82.06 108 LYS A O 1
ATOM 890 N N . MET B 1 1 ? -4.301 37.031 29.078 1 20.52 1 MET B N 1
ATOM 891 C CA . MET B 1 1 ? -4.703 35.812 29.766 1 20.52 1 MET B CA 1
ATOM 892 C C . MET B 1 1 ? -3.951 34.594 29.219 1 20.52 1 MET B C 1
ATOM 894 O O . MET B 1 1 ? -3.898 34.406 28.016 1 20.52 1 MET B O 1
ATOM 898 N N . VAL B 1 2 ? -3.01 33.969 29.859 1 25.47 2 VAL B N 1
ATOM 899 C CA . VAL B 1 2 ? -2.014 32.969 29.578 1 25.47 2 VAL B CA 1
ATOM 900 C C . VAL B 1 2 ? -2.703 31.609 29.391 1 25.47 2 VAL B C 1
ATOM 902 O O . VAL B 1 2 ? -3.688 31.312 30.078 1 25.47 2 VAL B O 1
ATOM 905 N N . LEU B 1 3 ? -2.623 31 28.375 1 34.22 3 LEU B N 1
ATOM 906 C CA . LEU B 1 3 ? -3.252 29.703 28.172 1 34.22 3 LEU B CA 1
ATOM 907 C C . LEU B 1 3 ? -2.887 28.734 29.297 1 34.22 3 LEU B C 1
ATOM 909 O O . LEU B 1 3 ? -1.749 28.734 29.766 1 34.22 3 LEU B O 1
ATOM 913 N N . PRO B 1 4 ? -3.711 28.203 30.047 1 31.86 4 PRO B N 1
ATOM 914 C CA . PRO B 1 4 ? -3.287 27.594 31.297 1 31.86 4 PRO B CA 1
ATOM 915 C C . PRO B 1 4 ? -2.273 26.469 31.094 1 31.86 4 PRO B C 1
ATOM 917 O O . PRO B 1 4 ? -2.271 25.812 30.047 1 31.86 4 PRO B O 1
ATOM 920 N N . ALA B 1 5 ? -1.137 26.25 31.703 1 37.81 5 ALA B N 1
ATOM 921 C CA . ALA B 1 5 ? 0.012 25.359 31.844 1 37.81 5 ALA B CA 1
ATOM 922 C C . ALA B 1 5 ? -0.433 23.906 31.938 1 37.81 5 ALA B C 1
ATOM 924 O O . ALA B 1 5 ? 0.325 23 31.594 1 37.81 5 ALA B O 1
ATOM 925 N N . SER B 1 6 ? -1.514 23.609 32.469 1 33.81 6 SER B N 1
ATOM 926 C CA . SER B 1 6 ? -1.923 22.281 32.906 1 33.81 6 SER B CA 1
ATOM 927 C C . SER B 1 6 ? -2.125 21.359 31.719 1 33.81 6 SER B C 1
ATOM 929 O O . SER B 1 6 ? -2.293 20.141 31.875 1 33.81 6 SER B O 1
ATOM 931 N N . ILE B 1 7 ? -2.617 21.859 30.734 1 34.91 7 ILE B N 1
ATOM 932 C CA . ILE B 1 7 ? -3.025 20.938 29.672 1 34.91 7 ILE B CA 1
ATOM 933 C C . ILE B 1 7 ? -1.79 20.312 29.031 1 34.91 7 ILE B C 1
ATOM 935 O O . ILE B 1 7 ? -1.883 19.266 28.375 1 34.91 7 ILE B O 1
ATOM 939 N N . LEU B 1 8 ? -0.734 21.078 28.984 1 37.03 8 LEU B N 1
ATOM 940 C CA . LEU B 1 8 ? 0.477 20.578 28.328 1 37.03 8 LEU B CA 1
ATOM 941 C C . LEU B 1 8 ? 1.244 19.656 29.266 1 37.03 8 LEU B C 1
ATOM 943 O O . LEU B 1 8 ? 2.355 19.969 29.703 1 37.03 8 LEU B O 1
ATOM 947 N N . LYS B 1 9 ? 0.637 19.25 30.359 1 36.34 9 LYS B N 1
ATOM 948 C CA . LYS B 1 9 ? 1.404 18.281 31.156 1 36.34 9 LYS B CA 1
ATOM 949 C C . LYS B 1 9 ? 2.094 17.266 30.266 1 36.34 9 LYS B C 1
ATOM 951 O O . LYS B 1 9 ? 1.57 16.891 29.203 1 36.34 9 LYS B O 1
ATOM 956 N N . ARG B 1 10 ? 3.342 16.953 30.625 1 33.09 10 ARG B N 1
ATOM 957 C CA . ARG B 1 10 ? 4.16 15.945 29.969 1 33.09 10 ARG B CA 1
ATOM 958 C C . ARG B 1 10 ? 3.4 14.625 29.844 1 33.09 10 ARG B C 1
ATOM 960 O O . ARG B 1 10 ? 2.891 14.094 30.828 1 33.09 10 ARG B O 1
ATOM 967 N N . PRO B 1 11 ? 2.615 14.367 28.859 1 30.14 11 PRO B N 1
ATOM 968 C CA . PRO B 1 11 ? 1.989 13.055 29.031 1 30.14 11 PRO B CA 1
ATOM 969 C C . PRO B 1 11 ? 2.943 12.016 29.625 1 30.14 11 PRO B C 1
ATOM 971 O O . PRO B 1 11 ? 4.16 12.148 29.484 1 30.14 11 PRO B O 1
ATOM 974 N N . PRO B 1 12 ? 2.611 11.43 30.844 1 29.38 12 PRO B N 1
ATOM 975 C CA . PRO B 1 12 ? 3.574 10.406 31.25 1 29.38 12 PRO B CA 1
ATOM 976 C C . PRO B 1 12 ? 4.289 9.758 30.062 1 29.38 12 PRO B C 1
ATOM 978 O O . PRO B 1 12 ? 3.766 9.766 28.938 1 29.38 12 PRO B O 1
ATOM 981 N N . LYS B 1 13 ? 5.547 9.469 30.266 1 29.19 13 LYS B N 1
ATOM 982 C CA . LYS B 1 13 ? 6.285 8.57 29.375 1 29.19 13 LYS B CA 1
ATOM 983 C C . LYS B 1 13 ? 5.391 7.449 28.859 1 29.19 13 LYS B C 1
ATOM 985 O O . LYS B 1 13 ? 4.953 6.59 29.625 1 29.19 13 LYS B O 1
ATOM 990 N N . MET B 1 14 ? 4.332 7.781 28.328 1 27.16 14 MET B N 1
ATOM 991 C CA . MET B 1 14 ? 3.629 6.59 27.859 1 27.16 14 MET B CA 1
ATOM 992 C C . MET B 1 14 ? 4.602 5.586 27.25 1 27.16 14 MET B C 1
ATOM 994 O O . MET B 1 14 ? 5.258 5.875 26.25 1 27.16 14 MET B O 1
ATOM 998 N N . PHE B 1 15 ? 5.266 4.934 28.141 1 24.16 15 PHE B N 1
ATOM 999 C CA . PHE B 1 15 ? 5.934 3.723 27.672 1 24.16 15 PHE B CA 1
ATOM 1000 C C . PHE B 1 15 ? 5.012 2.916 26.766 1 24.16 15 PHE B C 1
ATOM 1002 O O . PHE B 1 15 ? 4.055 2.299 27.234 1 24.16 15 PHE B O 1
ATOM 1009 N N . LEU B 1 16 ? 4.488 3.615 25.859 1 28.33 16 LEU B N 1
ATOM 1010 C CA . LEU B 1 16 ? 3.67 2.764 25.016 1 28.33 16 LEU B CA 1
ATOM 1011 C C . LEU B 1 16 ? 4.363 1.431 24.75 1 28.33 16 LEU B C 1
ATOM 1013 O O . LEU B 1 16 ? 5.418 1.391 24.109 1 28.33 16 LEU B O 1
ATOM 1017 N N . ASN B 1 17 ? 4.328 0.656 25.766 1 26.05 17 ASN B N 1
ATOM 1018 C CA . ASN B 1 17 ? 4.566 -0.753 25.469 1 26.05 17 ASN B CA 1
ATOM 1019 C C . ASN B 1 17 ? 3.883 -1.177 24.172 1 26.05 17 ASN B C 1
ATOM 1021 O O . ASN B 1 17 ? 2.658 -1.301 24.125 1 26.05 17 ASN B O 1
ATOM 1025 N N . PHE B 1 18 ? 4.188 -0.495 23.25 1 26.28 18 PHE B N 1
ATOM 1026 C CA . PHE B 1 18 ? 3.688 -0.985 21.984 1 26.28 18 PHE B CA 1
ATOM 1027 C C . PHE B 1 18 ? 3.822 -2.502 21.891 1 26.28 18 PHE B C 1
ATOM 1029 O O . PHE B 1 18 ? 4.934 -3.033 21.906 1 26.28 18 PHE B O 1
ATOM 1036 N N . PRO B 1 19 ? 2.936 -3.174 22.641 1 26.81 19 PRO B N 1
ATOM 1037 C CA . PRO B 1 19 ? 3.139 -4.566 22.219 1 26.81 19 PRO B CA 1
ATOM 1038 C C . PRO B 1 19 ? 3.227 -4.727 20.703 1 26.81 19 PRO B C 1
ATOM 1040 O O . PRO B 1 19 ? 2.385 -4.195 19.969 1 26.81 19 PRO B O 1
ATOM 1043 N N . PHE B 1 20 ? 4.285 -4.516 20.141 1 29.34 20 PHE B N 1
ATOM 1044 C CA . PHE B 1 20 ? 4.543 -5.07 18.812 1 29.34 20 PHE B CA 1
ATOM 1045 C C . PHE B 1 20 ? 3.818 -6.398 18.641 1 29.34 20 PHE B C 1
ATOM 1047 O O . PHE B 1 20 ? 4.414 -7.465 18.797 1 29.34 20 PHE B O 1
ATOM 1054 N N . GLY B 1 21 ? 2.832 -6.602 19.438 1 27.72 21 GLY B N 1
ATOM 1055 C CA . GLY B 1 21 ? 2.383 -7.969 19.219 1 27.72 21 GLY B CA 1
ATOM 1056 C C . GLY B 1 21 ? 2.398 -8.375 17.766 1 27.72 21 GLY B C 1
ATOM 1057 O O . GLY B 1 21 ? 2.676 -7.559 16.891 1 27.72 21 GLY B O 1
ATOM 1058 N N . SER B 1 22 ? 1.459 -9.609 17.516 1 27.36 22 SER B N 1
ATOM 1059 C CA . SER B 1 22 ? 1.51 -10.609 16.453 1 27.36 22 SER B CA 1
ATOM 1060 C C . SER B 1 22 ? 1.113 -10.008 15.102 1 27.36 22 SER B C 1
ATOM 1062 O O . SER B 1 22 ? -0.075 -9.891 14.797 1 27.36 22 SER B O 1
ATOM 1064 N N . ALA B 1 23 ? 0.926 -8.844 15.008 1 30.31 23 ALA B N 1
ATOM 1065 C CA . ALA B 1 23 ? 0.786 -8.805 13.555 1 30.31 23 ALA B CA 1
ATOM 1066 C C . ALA B 1 23 ? 1.534 -9.961 12.898 1 30.31 23 ALA B C 1
ATOM 1068 O O . ALA B 1 23 ? 2.768 -9.992 12.898 1 30.31 23 ALA B O 1
ATOM 1069 N N . ARG B 1 24 ? 1.237 -10.961 13.312 1 29.58 24 ARG B N 1
ATOM 1070 C CA . ARG B 1 24 ? 1.746 -12.18 12.688 1 29.58 24 ARG B CA 1
ATOM 1071 C C . ARG B 1 24 ? 2.102 -11.938 11.227 1 29.58 24 ARG B C 1
ATOM 1073 O O . ARG B 1 24 ? 1.218 -11.875 10.367 1 29.58 24 ARG B O 1
ATOM 1080 N N . GLN B 1 25 ? 2.707 -11.047 10.844 1 37.97 25 GLN B N 1
ATOM 1081 C CA . GLN B 1 25 ? 3.354 -10.922 9.539 1 37.97 25 GLN B CA 1
ATOM 1082 C C . GLN B 1 25 ? 3.836 -12.281 9.031 1 37.97 25 GLN B C 1
ATOM 1084 O O . GLN B 1 25 ? 5.039 -12.523 8.93 1 37.97 25 GLN B O 1
ATOM 1089 N N . ASP B 1 26 ? 3.385 -13.094 9.625 1 44.72 26 ASP B N 1
ATOM 1090 C CA . ASP B 1 26 ? 4.09 -14.141 8.883 1 44.72 26 ASP B CA 1
ATOM 1091 C C . ASP B 1 26 ? 4.055 -13.867 7.379 1 44.72 26 ASP B C 1
ATOM 1093 O O . ASP B 1 26 ? 2.998 -13.953 6.75 1 44.72 26 ASP B O 1
ATOM 1097 N N . GLY B 1 27 ? 4.383 -12.516 7.117 1 59.28 27 GLY B N 1
ATOM 1098 C CA . GLY B 1 27 ? 4.637 -11.992 5.785 1 59.28 27 GLY B CA 1
ATOM 1099 C C . GLY B 1 27 ? 5.008 -13.062 4.781 1 59.28 27 GLY B C 1
ATOM 1100 O O . GLY B 1 27 ? 5.477 -12.758 3.682 1 59.28 27 GLY B O 1
ATOM 1101 N N . TYR B 1 28 ? 4.887 -14.156 5.336 1 76 28 TYR B N 1
ATOM 1102 C CA . TYR B 1 28 ? 5.262 -15.172 4.359 1 76 28 TYR B CA 1
ATOM 1103 C C . TYR B 1 28 ? 4.152 -15.375 3.334 1 76 28 TYR B C 1
ATOM 1105 O O . TYR B 1 28 ? 2.971 -15.391 3.684 1 76 28 TYR B O 1
ATOM 1113 N N . PRO B 1 29 ? 4.551 -15.461 2.26 1 88.69 29 PRO B N 1
ATOM 1114 C CA . PRO B 1 29 ? 3.547 -15.727 1.228 1 88.69 29 PRO B CA 1
ATOM 1115 C C . PRO B 1 29 ? 2.85 -17.078 1.416 1 88.69 29 PRO B C 1
ATOM 1117 O O . PRO B 1 29 ? 3.426 -18 1.998 1 88.69 29 PRO B O 1
ATOM 1120 N N . PRO B 1 30 ? 1.623 -17.125 1.045 1 93.5 30 PRO B N 1
ATOM 1121 C CA . PRO B 1 30 ? 0.927 -18.406 1.092 1 93.5 30 PRO B CA 1
ATOM 1122 C C . PRO B 1 30 ? 1.619 -19.484 0.257 1 93.5 30 PRO B C 1
ATOM 1124 O O . PRO B 1 30 ? 2.314 -19.172 -0.711 1 93.5 30 PRO B O 1
ATOM 1127 N N . VAL B 1 31 ? 1.292 -20.766 0.495 1 93.62 31 VAL B N 1
ATOM 1128 C CA . VAL B 1 31 ? 1.935 -21.922 -0.12 1 93.62 31 VAL B CA 1
ATOM 1129 C C . VAL B 1 31 ? 1.633 -21.953 -1.617 1 93.62 31 VAL B C 1
ATOM 1131 O O . VAL B 1 31 ? 2.445 -22.422 -2.412 1 93.62 31 VAL B O 1
ATOM 1134 N N . VAL B 1 32 ? 0.536 -21.406 -1.982 1 97 32 VAL B N 1
ATOM 1135 C CA . VAL B 1 32 ? 0.125 -21.422 -3.383 1 97 32 VAL B CA 1
ATOM 1136 C C . VAL B 1 32 ? 1.195 -20.75 -4.242 1 97 32 VAL B C 1
ATOM 1138 O O . VAL B 1 32 ? 1.348 -21.078 -5.422 1 97 32 VAL B O 1
ATOM 1141 N N . PHE B 1 33 ? 2.023 -19.906 -3.645 1 97.19 33 PHE B N 1
ATOM 1142 C CA . PHE B 1 33 ? 3.061 -19.234 -4.414 1 97.19 33 PHE B CA 1
ATOM 1143 C C . PHE B 1 33 ? 4.156 -20.203 -4.824 1 97.19 33 PHE B C 1
ATOM 1145 O O . PHE B 1 33 ? 4.801 -20.031 -5.859 1 97.19 33 PHE B O 1
ATOM 1152 N N . LYS B 1 34 ? 4.312 -21.203 -4.062 1 96.38 34 LYS B N 1
ATOM 1153 C CA . LYS B 1 34 ? 5.277 -22.234 -4.453 1 96.38 34 LYS B CA 1
ATOM 1154 C C . LYS B 1 34 ? 4.82 -22.969 -5.703 1 96.38 34 LYS B C 1
ATOM 1156 O O . LYS B 1 34 ? 5.617 -23.234 -6.609 1 96.38 34 LYS B O 1
ATOM 1161 N N . ARG B 1 35 ? 3.525 -23.297 -5.73 1 97.56 35 ARG B N 1
ATOM 1162 C CA . ARG B 1 35 ? 2.969 -23.922 -6.926 1 97.56 35 ARG B CA 1
ATOM 1163 C C . ARG B 1 35 ? 3.023 -22.969 -8.117 1 97.56 35 ARG B C 1
ATOM 1165 O O . ARG B 1 35 ? 3.291 -23.391 -9.242 1 97.56 35 ARG B O 1
ATOM 1172 N N . LEU B 1 36 ? 2.771 -21.734 -7.797 1 98.19 36 LEU B N 1
ATOM 1173 C CA . LEU B 1 36 ? 2.803 -20.75 -8.867 1 98.19 36 LEU B CA 1
ATOM 1174 C C . LEU B 1 36 ? 4.215 -20.594 -9.422 1 98.19 36 LEU B C 1
ATOM 1176 O O . LEU B 1 36 ? 4.398 -20.5 -10.641 1 98.19 36 LEU B O 1
ATOM 1180 N N . ASP B 1 37 ? 5.156 -20.625 -8.516 1 97.25 37 ASP B N 1
ATOM 1181 C CA . ASP B 1 37 ? 6.551 -20.547 -8.938 1 97.25 37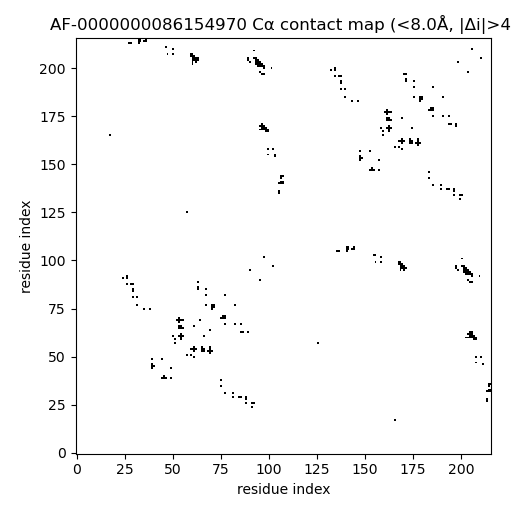 ASP B CA 1
ATOM 1182 C C . ASP B 1 37 ? 6.918 -21.719 -9.836 1 97.25 37 ASP B C 1
ATOM 1184 O O . ASP B 1 37 ? 7.535 -21.531 -10.891 1 97.25 37 ASP B O 1
ATOM 1188 N N . SER B 1 38 ? 6.469 -22.828 -9.484 1 97.75 38 SER B N 1
ATOM 1189 C CA . SER B 1 38 ? 6.703 -24.031 -10.281 1 97.75 38 SER B CA 1
ATOM 1190 C C . SER B 1 38 ? 6.004 -23.938 -11.633 1 97.75 38 SER B C 1
ATOM 1192 O O . SER B 1 38 ? 6.586 -24.281 -12.664 1 97.75 38 SER B O 1
ATOM 1194 N N . PHE B 1 39 ? 4.789 -23.5 -11.602 1 96.31 39 PHE B N 1
ATOM 1195 C CA . PHE B 1 39 ? 3.994 -23.328 -12.812 1 96.31 39 PHE B CA 1
ATOM 1196 C C . PHE B 1 39 ? 4.707 -22.406 -13.797 1 96.31 39 PHE B C 1
ATOM 1198 O O . PHE B 1 39 ? 4.801 -22.719 -14.984 1 96.31 39 PHE B O 1
ATOM 1205 N N . ILE B 1 40 ? 5.27 -21.328 -13.273 1 96.75 40 ILE B N 1
ATOM 1206 C CA . ILE B 1 40 ? 5.949 -20.328 -14.094 1 96.75 40 ILE B CA 1
ATOM 1207 C C . ILE B 1 40 ? 7.211 -20.938 -14.703 1 96.75 40 ILE B C 1
ATOM 1209 O O . ILE B 1 40 ? 7.434 -20.844 -15.914 1 96.75 40 ILE B O 1
ATOM 1213 N N . LYS B 1 41 ? 7.883 -21.641 -13.906 1 96.25 41 LYS B N 1
ATOM 1214 C CA . LYS B 1 41 ? 9.141 -22.234 -14.344 1 96.25 41 LYS B CA 1
ATOM 1215 C C . LYS B 1 41 ? 8.891 -23.359 -15.336 1 96.25 41 LYS B C 1
ATOM 1217 O O . LYS B 1 41 ? 9.555 -23.453 -16.359 1 96.25 41 LYS B O 1
ATOM 1222 N N . LEU B 1 42 ? 7.914 -24.156 -15.062 1 96.31 42 LEU B N 1
ATOM 1223 C CA . LEU B 1 42 ? 7.613 -25.328 -15.883 1 96.31 42 LEU B CA 1
ATOM 1224 C C . LEU B 1 42 ? 7.133 -24.906 -17.266 1 96.31 42 LEU B C 1
ATOM 1226 O O . LEU B 1 42 ? 7.41 -25.594 -18.25 1 96.31 42 LEU B O 1
ATOM 1230 N N . ASN B 1 43 ? 6.512 -23.828 -17.328 1 96 43 ASN B N 1
ATOM 1231 C CA . ASN B 1 43 ? 5.961 -23.375 -18.609 1 96 43 ASN B CA 1
ATOM 1232 C C . ASN B 1 43 ? 6.91 -22.422 -19.312 1 96 43 ASN B C 1
ATOM 1234 O O . ASN B 1 43 ? 6.59 -21.906 -20.391 1 96 43 ASN B O 1
ATOM 1238 N N . GLY B 1 44 ? 8.023 -22.109 -18.719 1 95.19 44 GLY B N 1
ATOM 1239 C CA . GLY B 1 44 ? 9.023 -21.234 -19.328 1 95.19 44 GLY B CA 1
ATOM 1240 C C . GLY B 1 44 ? 8.633 -19.781 -19.312 1 95.19 44 GLY B C 1
ATOM 1241 O O . GLY B 1 44 ? 9.07 -19.016 -20.188 1 95.19 44 GLY B O 1
ATOM 1242 N N . PHE B 1 45 ? 7.816 -19.406 -18.391 1 91.94 45 PHE B N 1
ATOM 1243 C CA . PHE B 1 45 ? 7.398 -18.016 -18.281 1 91.94 45 PHE B CA 1
ATOM 1244 C C . PHE B 1 45 ? 8.391 -17.219 -17.438 1 91.94 45 PHE B C 1
ATOM 1246 O O . PHE B 1 45 ? 9.086 -17.797 -16.594 1 91.94 45 PHE B O 1
ATOM 1253 N N . ARG B 1 46 ? 8.453 -15.938 -17.797 1 95.75 46 ARG B N 1
ATOM 1254 C CA . ARG B 1 46 ? 9.078 -15 -16.875 1 95.75 46 ARG B CA 1
ATOM 1255 C C . ARG B 1 46 ? 8.07 -14.477 -15.859 1 95.75 46 ARG B C 1
ATOM 1257 O O . ARG B 1 46 ? 6.914 -14.219 -16.203 1 95.75 46 ARG B O 1
ATOM 1264 N N . ALA B 1 47 ? 8.508 -14.266 -14.57 1 95 47 ALA B N 1
ATOM 1265 C CA . ALA B 1 47 ? 7.637 -13.742 -13.516 1 95 47 ALA B CA 1
ATOM 1266 C C . ALA B 1 47 ? 7.02 -12.406 -13.93 1 95 47 ALA B C 1
ATOM 1268 O O . ALA B 1 47 ? 5.844 -12.156 -13.672 1 95 47 ALA B O 1
ATOM 1269 N N . ARG B 1 48 ? 7.809 -11.578 -14.555 1 92.5 48 ARG B N 1
ATOM 1270 C CA . ARG B 1 48 ? 7.332 -10.266 -14.977 1 92.5 48 ARG B CA 1
ATOM 127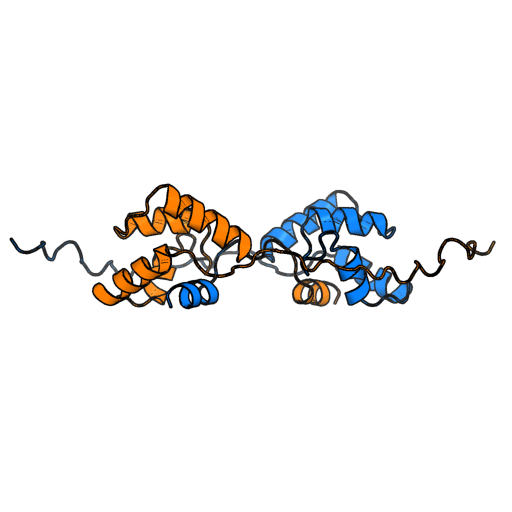1 C C . ARG B 1 48 ? 6.188 -10.398 -15.977 1 92.5 48 ARG B C 1
ATOM 1273 O O . ARG B 1 48 ? 5.23 -9.617 -15.938 1 92.5 48 ARG B O 1
ATOM 1280 N N . ASP B 1 49 ? 6.223 -11.383 -16.859 1 94.19 49 ASP B N 1
AT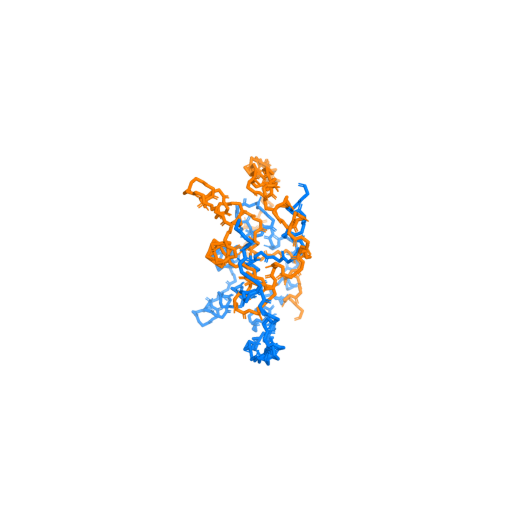OM 1281 C CA . ASP B 1 49 ? 5.168 -11.586 -17.844 1 94.19 49 ASP B CA 1
ATOM 1282 C C . ASP B 1 49 ? 3.873 -12.047 -17.188 1 94.19 49 ASP B C 1
ATOM 1284 O O . ASP B 1 49 ? 2.783 -11.625 -17.578 1 94.19 49 ASP B O 1
ATOM 1288 N N . VAL B 1 50 ? 4.059 -12.852 -16.234 1 96.56 50 VAL B N 1
ATOM 1289 C CA . VAL B 1 50 ? 2.889 -13.305 -15.492 1 96.56 50 VAL B CA 1
ATOM 1290 C C . VAL B 1 50 ? 2.264 -12.141 -14.742 1 96.56 50 VAL B C 1
ATOM 1292 O O . VAL B 1 50 ? 1.048 -11.938 -14.789 1 96.56 50 VAL B O 1
ATOM 1295 N N . PHE B 1 51 ? 3.045 -11.297 -14.156 1 95.06 51 PHE B N 1
ATOM 1296 C CA . PHE B 1 51 ? 2.578 -10.109 -13.438 1 95.06 51 PHE B CA 1
ATOM 1297 C C . PHE B 1 51 ? 1.803 -9.188 -14.367 1 95.06 51 PHE B C 1
ATOM 1299 O O . PHE B 1 51 ? 0.705 -8.734 -14.031 1 95.06 51 PHE B O 1
ATOM 1306 N N . ILE B 1 52 ? 2.367 -8.969 -15.484 1 92.25 52 ILE B N 1
ATOM 1307 C CA . ILE B 1 52 ? 1.747 -8.086 -16.453 1 92.25 52 ILE B CA 1
ATOM 1308 C C . ILE B 1 52 ? 0.407 -8.664 -16.906 1 92.25 52 ILE B C 1
ATOM 1310 O O . ILE B 1 52 ? -0.561 -7.926 -17.109 1 92.25 52 ILE B O 1
ATOM 1314 N N . THR B 1 53 ? 0.328 -9.945 -17 1 94.94 53 THR B N 1
ATOM 1315 C CA . THR B 1 53 ? -0.896 -10.625 -17.391 1 94.94 53 THR B CA 1
ATOM 1316 C C . THR B 1 53 ? -1.973 -10.484 -16.328 1 94.94 53 THR B C 1
ATOM 1318 O O . THR B 1 53 ? -3.148 -10.289 -16.641 1 94.94 53 THR B O 1
ATOM 1321 N N . LEU B 1 54 ? -1.518 -10.617 -15.125 1 96 54 LEU B N 1
ATOM 1322 C CA . LEU B 1 54 ? -2.447 -10.539 -14 1 96 54 LEU B CA 1
ATOM 1323 C C . LEU B 1 54 ? -2.93 -9.102 -13.797 1 96 54 LEU B C 1
ATOM 1325 O O . LEU B 1 54 ? -4.051 -8.883 -13.336 1 96 54 LEU B O 1
ATOM 1329 N N . ASP B 1 55 ? -2.092 -8.133 -14.141 1 90.31 55 ASP B N 1
ATOM 1330 C CA . ASP B 1 55 ? -2.395 -6.707 -14 1 90.31 55 ASP B CA 1
ATOM 1331 C C . ASP B 1 55 ? -3.324 -6.23 -15.117 1 90.31 55 ASP B C 1
ATOM 1333 O O . ASP B 1 55 ? -2.883 -5.574 -16.062 1 90.31 55 ASP B O 1
ATOM 1337 N N . GLU B 1 56 ? -4.547 -6.477 -14.938 1 90 56 GLU B N 1
ATOM 1338 C CA . GLU B 1 56 ? -5.547 -6.191 -15.961 1 90 56 GLU B CA 1
ATOM 1339 C C . GLU B 1 56 ? -5.699 -4.691 -16.188 1 90 56 GLU B C 1
ATOM 1341 O O . GLU B 1 56 ? -5.98 -4.246 -17.297 1 90 56 GLU B O 1
ATOM 1346 N N . ARG B 1 57 ? -5.383 -4 -15.094 1 79.94 57 ARG B N 1
ATOM 1347 C CA . ARG B 1 57 ? -5.598 -2.559 -15.164 1 79.94 57 ARG B CA 1
ATOM 1348 C C . ARG B 1 57 ? -4.355 -1.848 -15.695 1 79.94 57 ARG B C 1
ATOM 1350 O O . ARG B 1 57 ? -4.379 -0.636 -15.922 1 79.94 57 ARG B O 1
ATOM 1357 N N . ASN B 1 58 ? -3.305 -2.617 -15.945 1 79.19 58 ASN B N 1
ATOM 1358 C CA . ASN B 1 58 ? -2.057 -2.043 -16.438 1 79.19 58 ASN B CA 1
ATOM 1359 C C . ASN B 1 58 ? -1.614 -0.852 -15.594 1 79.19 58 ASN B C 1
ATOM 1361 O O . ASN B 1 58 ? -1.312 0.216 -16.125 1 79.19 58 ASN B O 1
ATOM 1365 N N . VAL B 1 59 ? -1.672 -0.943 -14.211 1 72.12 59 VAL B N 1
ATOM 1366 C CA . VAL B 1 59 ? -1.283 0.126 -13.297 1 72.12 59 VAL B CA 1
ATOM 1367 C C . VAL B 1 59 ? -0.039 -0.289 -12.516 1 72.12 59 VAL B C 1
ATOM 1369 O O . VAL B 1 59 ? 0.216 0.224 -11.422 1 72.12 59 VAL B O 1
ATOM 1372 N N . HIS B 1 60 ? 0.63 -1.388 -12.906 1 78.31 60 HIS B N 1
ATOM 1373 C CA . HIS B 1 60 ? 1.862 -1.91 -12.328 1 78.31 60 HIS B CA 1
ATOM 1374 C C . HIS B 1 60 ? 1.636 -2.4 -10.906 1 78.31 60 HIS B C 1
ATOM 1376 O O . HIS B 1 60 ? 2.549 -2.363 -10.078 1 78.31 60 HIS B O 1
ATOM 1382 N N . ALA B 1 61 ? 0.348 -2.748 -10.578 1 81.38 61 ALA B N 1
ATOM 1383 C CA . ALA B 1 61 ? -0.062 -3.359 -9.312 1 81.38 61 ALA B CA 1
ATOM 1384 C C . ALA B 1 61 ? -1.261 -4.281 -9.516 1 81.38 61 ALA B C 1
ATOM 1386 O O . ALA B 1 61 ? -2.049 -4.094 -10.445 1 81.38 61 ALA B O 1
ATOM 1387 N N . ILE B 1 62 ? -1.268 -5.336 -8.609 1 91.12 62 ILE B N 1
ATOM 1388 C CA . ILE B 1 62 ? -2.309 -6.352 -8.734 1 91.12 62 ILE B CA 1
ATOM 1389 C C . ILE B 1 62 ? -3.234 -6.289 -7.52 1 91.12 62 ILE B C 1
ATOM 1391 O O . ILE B 1 62 ? -2.771 -6.309 -6.375 1 91.12 62 ILE B O 1
ATOM 1395 N N . SER B 1 63 ? -4.52 -6.074 -7.73 1 86.62 63 SER B N 1
ATOM 1396 C CA . SER B 1 63 ? -5.508 -6.188 -6.66 1 86.62 63 SER B CA 1
ATOM 1397 C C . SER B 1 63 ? -5.773 -7.645 -6.309 1 86.62 63 SER B C 1
ATOM 1399 O O . SER B 1 63 ? -5.426 -8.547 -7.07 1 86.62 63 SER B O 1
ATOM 1401 N N . PRO B 1 64 ? -6.418 -7.895 -5.234 1 89.06 64 PRO B N 1
ATOM 1402 C CA . PRO B 1 64 ? -6.766 -9.273 -4.898 1 89.06 64 PRO B CA 1
ATOM 1403 C C . PRO B 1 64 ? -7.645 -9.938 -5.961 1 89.06 64 PRO B C 1
ATOM 1405 O O . PRO B 1 64 ? -7.422 -11.102 -6.312 1 89.06 64 PRO B O 1
ATOM 1408 N N . ASP B 1 65 ? -8.578 -9.195 -6.488 1 90.69 65 ASP B N 1
ATOM 1409 C CA . ASP B 1 65 ? -9.453 -9.758 -7.52 1 90.69 65 ASP B CA 1
ATOM 1410 C C . ASP B 1 65 ? -8.672 -10.031 -8.805 1 90.69 65 ASP B C 1
ATOM 1412 O O . ASP B 1 65 ? -8.883 -11.055 -9.453 1 90.69 65 ASP B O 1
ATOM 1416 N N . GLU B 1 66 ? -7.805 -9.133 -9.18 1 93.19 66 GLU B N 1
ATOM 1417 C CA . GLU B 1 66 ? -6.965 -9.352 -10.352 1 93.19 66 GLU B CA 1
ATOM 1418 C C . GLU B 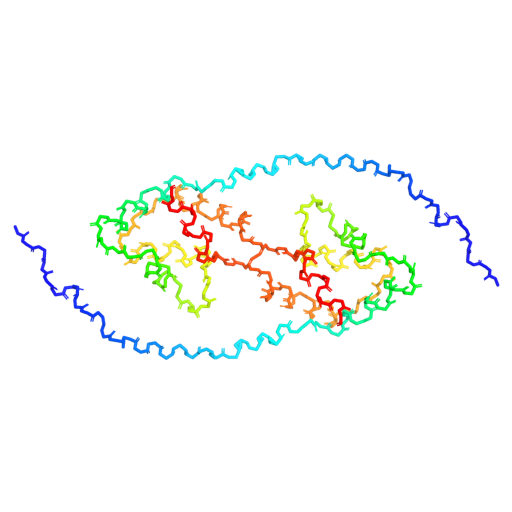1 66 ? -6.082 -10.578 -10.18 1 93.19 66 GLU B C 1
ATOM 1420 O O . GLU B 1 66 ? -5.875 -11.344 -11.125 1 93.19 66 GLU B O 1
ATOM 1425 N N . MET B 1 67 ? -5.562 -10.711 -8.977 1 96.94 67 MET B N 1
ATOM 1426 C CA . MET B 1 67 ? -4.738 -11.883 -8.688 1 96.94 67 MET B CA 1
ATOM 1427 C C . MET B 1 67 ? -5.52 -13.172 -8.93 1 96.94 67 MET B C 1
ATOM 1429 O O . MET B 1 67 ? -5.098 -14.023 -9.711 1 96.94 67 MET B O 1
ATOM 1433 N N . ILE B 1 68 ? -6.668 -13.281 -8.375 1 96.38 68 ILE B N 1
ATOM 1434 C CA . ILE B 1 68 ? -7.457 -14.508 -8.375 1 96.38 68 ILE B CA 1
ATOM 1435 C C . ILE B 1 68 ? -7.996 -14.773 -9.781 1 96.38 68 ILE B C 1
ATOM 1437 O O . ILE B 1 68 ? -7.828 -15.867 -10.328 1 96.38 68 ILE B O 1
ATOM 1441 N N . MET B 1 69 ? -8.586 -13.844 -10.383 1 95.69 69 MET B N 1
ATOM 1442 C CA . MET B 1 69 ? -9.148 -14.008 -11.719 1 95.69 69 MET B CA 1
ATOM 1443 C C . MET B 1 69 ? -8.055 -14.211 -12.75 1 95.69 69 MET B C 1
ATOM 1445 O O . MET B 1 69 ? -8.219 -14.984 -13.703 1 95.69 69 MET B O 1
ATOM 1449 N N . GLY B 1 70 ? -6.938 -13.5 -12.578 1 96.12 70 GLY B N 1
ATOM 1450 C CA . GLY B 1 70 ? -5.809 -13.656 -13.484 1 96.12 70 GLY B CA 1
ATOM 1451 C C . GLY B 1 70 ? -5.215 -15.055 -13.461 1 96.12 70 GLY B C 1
ATOM 1452 O O . GLY B 1 70 ? -4.902 -15.617 -14.516 1 96.12 70 GLY B O 1
ATOM 1453 N N . LEU B 1 71 ? -5.133 -15.594 -12.289 1 97.75 71 LEU B N 1
ATOM 1454 C CA . LEU B 1 71 ? -4.609 -16.953 -12.164 1 97.75 71 LEU B CA 1
ATOM 1455 C C . LEU B 1 71 ? -5.523 -17.953 -12.867 1 97.75 71 LEU B C 1
ATOM 1457 O O . LEU B 1 71 ? -5.047 -18.859 -13.547 1 97.75 71 LEU B O 1
ATOM 1461 N N . ARG B 1 72 ? -6.742 -17.75 -12.75 1 95.06 72 ARG B N 1
ATOM 1462 C CA . ARG B 1 72 ? -7.695 -18.625 -13.43 1 95.06 72 ARG B CA 1
ATOM 1463 C C . ARG B 1 72 ? -7.57 -18.484 -14.945 1 95.06 72 ARG B C 1
ATOM 1465 O O . ARG B 1 72 ? -7.648 -19.484 -15.672 1 95.06 72 ARG B O 1
ATOM 1472 N N . ARG B 1 73 ? -7.305 -17.359 -15.383 1 94.25 73 ARG B N 1
ATOM 1473 C CA . ARG B 1 73 ? -7.234 -17.078 -16.812 1 94.25 73 ARG B CA 1
ATOM 1474 C C . ARG B 1 73 ? -6.016 -17.75 -17.438 1 94.25 73 ARG B C 1
ATOM 1476 O O . ARG B 1 73 ? -6.027 -18.094 -18.625 1 94.25 73 ARG B O 1
ATOM 1483 N N . ILE B 1 74 ? -4.992 -17.859 -16.688 1 92.69 74 ILE B N 1
ATOM 1484 C CA . ILE B 1 74 ? -3.789 -18.484 -17.234 1 92.69 74 ILE B CA 1
ATOM 1485 C C . ILE B 1 74 ? -3.797 -19.984 -16.938 1 92.69 74 ILE B C 1
ATOM 1487 O O . ILE B 1 74 ? -2.746 -20.625 -16.938 1 92.69 74 ILE B O 1
ATOM 1491 N N . ASP B 1 75 ? -4.93 -20.484 -16.469 1 94.44 75 ASP B N 1
ATOM 1492 C CA . ASP B 1 75 ? -5.176 -21.906 -16.219 1 94.44 75 ASP B CA 1
ATOM 1493 C C . ASP B 1 75 ? -4.391 -22.391 -15.008 1 94.44 75 ASP B C 1
ATOM 1495 O O . ASP B 1 75 ? -3.814 -23.484 -15.023 1 94.44 75 ASP B O 1
ATOM 1499 N N . PHE B 1 76 ? -4.16 -21.484 -14.109 1 96.81 76 PHE B N 1
ATOM 1500 C CA . PHE B 1 76 ? -3.641 -21.844 -12.797 1 96.81 76 PHE B CA 1
ATOM 1501 C C . PHE B 1 76 ? -4.773 -22 -11.789 1 96.81 76 PHE B C 1
ATOM 1503 O O . PHE B 1 76 ? -5.445 -21.016 -11.453 1 96.81 76 PHE B O 1
ATOM 1510 N N . GLU B 1 77 ? -4.945 -23.203 -11.359 1 95.31 77 GLU B N 1
ATOM 1511 C CA . GLU B 1 77 ? -6.094 -23.484 -10.5 1 95.31 77 GLU B CA 1
ATOM 1512 C C . GLU B 1 77 ? -5.824 -23.062 -9.055 1 95.31 77 GLU B C 1
ATOM 1514 O O . GLU B 1 77 ? -4.773 -23.391 -8.5 1 95.31 77 GLU B O 1
ATOM 1519 N N . VAL B 1 78 ? -6.723 -22.359 -8.562 1 97.06 78 VAL B N 1
ATOM 1520 C CA . VAL B 1 78 ? -6.707 -21.953 -7.156 1 97.06 78 VAL B CA 1
ATOM 1521 C C . VAL B 1 78 ? -8.023 -22.359 -6.492 1 97.06 78 VAL B C 1
ATOM 1523 O O . VAL B 1 78 ? -9.102 -22.047 -7.004 1 97.06 78 VAL B O 1
ATOM 1526 N N . ASN B 1 79 ? -7.934 -23.078 -5.379 1 96.75 79 ASN B N 1
ATOM 1527 C CA . ASN B 1 79 ? -9.164 -23.453 -4.688 1 96.75 79 ASN B CA 1
ATOM 1528 C C . ASN B 1 79 ? -9.633 -22.344 -3.748 1 96.75 79 ASN B C 1
ATOM 1530 O O . ASN B 1 79 ? -8.977 -21.297 -3.635 1 96.75 79 ASN B O 1
ATOM 1534 N N . LYS B 1 80 ? -10.773 -22.562 -3.143 1 96.25 80 LYS B N 1
ATOM 1535 C CA . LYS B 1 80 ? -11.391 -21.516 -2.326 1 96.25 80 LYS B CA 1
ATOM 1536 C C . LYS B 1 80 ? -10.5 -21.156 -1.138 1 96.25 80 LYS B C 1
ATOM 1538 O O . LYS B 1 80 ? -10.422 -19.984 -0.75 1 96.25 80 LYS B O 1
ATOM 1543 N N . GLU B 1 81 ? -9.859 -22.188 -0.526 1 94.88 81 GLU B N 1
ATOM 1544 C CA . GLU B 1 81 ? -8.977 -21.938 0.608 1 94.88 81 GLU B CA 1
ATOM 1545 C C . GLU B 1 81 ? -7.762 -21.109 0.189 1 94.88 81 GLU B C 1
ATOM 1547 O O . GLU B 1 81 ? -7.34 -20.203 0.909 1 94.88 81 GLU B O 1
ATOM 1552 N N . GLU B 1 82 ? -7.27 -21.453 -1.022 1 94.94 82 GLU B N 1
ATOM 1553 C CA . GLU B 1 82 ? -6.125 -20.734 -1.562 1 94.94 82 GLU B CA 1
ATOM 1554 C C . GLU B 1 82 ? -6.5 -19.297 -1.909 1 94.94 82 GLU B C 1
ATOM 1556 O O . GLU B 1 82 ? -5.723 -18.359 -1.668 1 94.94 82 GLU B O 1
ATOM 1561 N N . GLU B 1 83 ? -7.723 -19.125 -2.396 1 95.94 83 GLU B N 1
ATOM 1562 C CA . GLU B 1 83 ? -8.211 -17.781 -2.695 1 95.94 83 GLU B CA 1
ATOM 1563 C C . GLU B 1 83 ? -8.266 -16.922 -1.438 1 95.94 83 GLU B C 1
ATOM 1565 O O . GLU B 1 83 ? -7.844 -15.758 -1.45 1 95.94 83 GLU B O 1
ATOM 1570 N N . GLN B 1 84 ? -8.812 -17.5 -0.475 1 92.06 84 GLN B N 1
ATOM 1571 C CA . GLN B 1 84 ? -8.945 -16.781 0.789 1 92.06 84 GLN B CA 1
ATOM 1572 C C . GLN B 1 84 ? -7.578 -16.422 1.366 1 92.06 84 GLN B C 1
ATOM 1574 O O . GLN B 1 84 ? -7.375 -15.312 1.854 1 92.06 84 GLN B O 1
ATOM 1579 N N . SER B 1 85 ? -6.648 -17.391 1.274 1 90.94 85 SER B N 1
ATOM 1580 C CA . SER B 1 85 ? -5.301 -17.156 1.781 1 90.94 85 SER B CA 1
ATOM 1581 C C . SER B 1 85 ? -4.602 -16.047 0.995 1 90.94 85 SER B C 1
ATOM 1583 O O . SER B 1 85 ? -3.863 -15.242 1.566 1 90.94 85 SER B O 1
ATOM 1585 N N . LEU B 1 86 ? -4.793 -15.984 -0.316 1 93.06 86 LEU B N 1
ATOM 1586 C CA . LEU B 1 86 ? -4.227 -14.945 -1.17 1 93.06 86 LEU B CA 1
ATOM 1587 C C . LEU B 1 86 ? -4.773 -13.578 -0.795 1 93.06 86 LEU B C 1
ATOM 1589 O O . LEU B 1 86 ? -4.012 -12.625 -0.63 1 93.06 86 LEU B O 1
ATOM 1593 N N . ARG B 1 87 ? -6.082 -13.5 -0.614 1 89.25 87 ARG B N 1
ATOM 1594 C CA . ARG B 1 87 ? -6.723 -12.242 -0.253 1 89.25 87 ARG B CA 1
ATOM 1595 C C . ARG B 1 87 ? -6.188 -11.719 1.076 1 89.25 87 ARG B C 1
ATOM 1597 O O . ARG B 1 87 ? -5.855 -10.531 1.194 1 89.25 87 ARG B O 1
ATOM 1604 N N . GLU B 1 88 ? -6.105 -12.617 1.991 1 82 88 GLU B N 1
ATOM 1605 C CA . GLU B 1 88 ? -5.664 -12.227 3.326 1 82 88 GLU B CA 1
ATOM 1606 C C . GLU B 1 88 ? -4.211 -11.766 3.312 1 82 88 GLU B C 1
ATOM 1608 O O . GLU B 1 88 ? -3.859 -10.781 3.971 1 82 88 GLU B O 1
ATOM 1613 N N . TRP B 1 89 ? -3.393 -12.469 2.639 1 84.38 89 TRP B N 1
ATOM 1614 C CA . TRP B 1 89 ? -1.981 -12.109 2.561 1 84.38 89 TRP B CA 1
ATOM 1615 C C . TRP B 1 89 ? -1.802 -10.758 1.884 1 84.38 89 TRP B C 1
ATOM 1617 O O . TRP B 1 89 ? -1.06 -9.898 2.375 1 84.38 89 TRP B O 1
ATOM 1627 N N . MET B 1 90 ? -2.5 -10.578 0.704 1 86.81 90 MET B N 1
ATOM 1628 C CA . MET B 1 90 ? -2.377 -9.32 -0.029 1 86.81 90 MET B CA 1
ATOM 1629 C C . MET B 1 90 ? -2.854 -8.148 0.82 1 86.81 90 MET B C 1
ATOM 1631 O O . MET B 1 90 ? -2.305 -7.047 0.729 1 86.81 90 MET B O 1
ATOM 1635 N N . GLN B 1 91 ? -3.852 -8.359 1.612 1 74.75 91 GLN B N 1
ATOM 1636 C CA . GLN B 1 91 ? -4.34 -7.305 2.492 1 74.75 91 GLN B CA 1
ATOM 1637 C C . GLN B 1 91 ? -3.287 -6.926 3.531 1 74.75 91 GLN B C 1
ATOM 1639 O O . GLN B 1 91 ? -3.23 -5.777 3.975 1 74.75 91 GLN B O 1
ATOM 1644 N N . GLN B 1 92 ? -2.428 -7.914 3.789 1 70.94 92 GLN B N 1
ATOM 1645 C CA . GLN B 1 92 ? -1.402 -7.672 4.801 1 70.94 92 GLN B CA 1
ATOM 1646 C C . GLN B 1 92 ? -0.199 -6.949 4.199 1 70.94 92 GLN B C 1
ATOM 1648 O O . GLN B 1 92 ? 0.451 -6.148 4.871 1 70.94 92 GLN B O 1
ATOM 1653 N N . ILE B 1 93 ? 0.097 -7.363 2.945 1 70.31 93 ILE B N 1
ATOM 1654 C CA . ILE B 1 93 ? 1.345 -6.887 2.359 1 70.31 93 ILE B CA 1
ATOM 1655 C C . ILE B 1 93 ? 1.127 -5.512 1.728 1 70.31 93 ILE B C 1
ATOM 1657 O O . ILE B 1 93 ? 2.035 -4.68 1.71 1 70.31 93 ILE B O 1
ATOM 1661 N N . VAL B 1 94 ? -0.059 -5.375 1.122 1 66.5 94 VAL B N 1
ATOM 1662 C CA . VAL B 1 94 ? -0.327 -4.125 0.424 1 66.5 94 VAL B CA 1
ATOM 1663 C C . VAL B 1 94 ? -0.597 -3.014 1.437 1 66.5 94 VAL B C 1
ATOM 1665 O O . VAL B 1 94 ? -1.339 -3.213 2.402 1 66.5 94 VAL B O 1
ATOM 1668 N N . ALA B 1 95 ? 0.189 -2.121 1.375 1 61.31 95 ALA B N 1
ATOM 1669 C CA . ALA B 1 95 ? 0.031 -1.013 2.311 1 61.31 95 ALA B CA 1
ATOM 1670 C C . ALA B 1 95 ? -1.295 -0.29 2.086 1 61.31 95 ALA B C 1
ATOM 1672 O O . ALA B 1 95 ? -1.657 0.014 0.947 1 61.31 95 ALA B O 1
ATOM 1673 N N . HIS B 1 96 ? -2.027 -0.455 3.012 1 62.72 96 HIS B N 1
ATOM 1674 C CA . HIS B 1 96 ? -3.283 0.289 2.982 1 62.72 96 HIS B CA 1
ATOM 1675 C C . HIS B 1 96 ? -3.158 1.606 3.74 1 62.72 96 HIS B C 1
ATOM 1677 O O . HIS B 1 96 ? -4.074 2.434 3.709 1 62.72 96 HIS B O 1
ATOM 1683 N N . 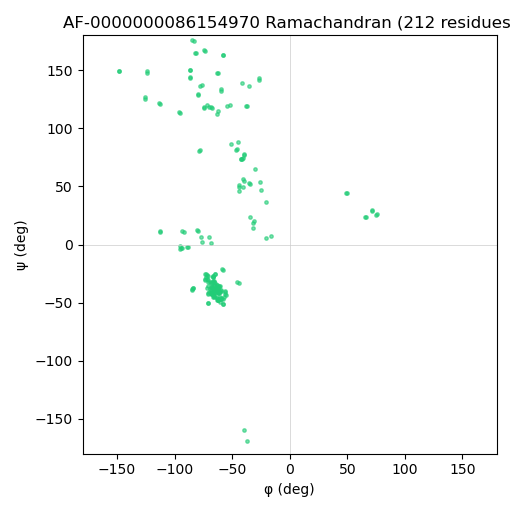ASP B 1 97 ? -2.074 1.688 4.23 1 73.88 97 ASP B N 1
ATOM 1684 C CA . ASP B 1 97 ? -1.942 2.822 5.137 1 73.88 97 ASP B CA 1
ATOM 1685 C C . ASP B 1 97 ? -0.774 3.717 4.73 1 73.88 97 ASP B C 1
ATOM 1687 O O . ASP B 1 97 ? 0.084 3.311 3.947 1 73.88 97 ASP B O 1
ATOM 1691 N N . LEU B 1 98 ? -0.932 4.953 4.98 1 84.5 98 LEU B N 1
ATOM 1692 C CA . LEU B 1 98 ? 0.078 5.969 4.699 1 84.5 98 LEU B CA 1
ATOM 1693 C C . LEU B 1 98 ? 1.3 5.781 5.594 1 84.5 98 LEU B C 1
ATOM 1695 O O . LEU B 1 98 ? 1.19 5.832 6.82 1 84.5 98 LEU B O 1
ATOM 1699 N N . ALA B 1 99 ? 2.453 5.516 4.957 1 82.31 99 ALA B N 1
ATOM 1700 C CA . ALA B 1 99 ? 3.705 5.375 5.695 1 82.31 99 ALA B CA 1
ATOM 1701 C C . ALA B 1 99 ? 4.312 6.742 6.008 1 82.31 99 ALA B C 1
ATOM 1703 O O . ALA B 1 99 ? 3.936 7.746 5.402 1 82.31 99 ALA B O 1
ATOM 1704 N N . PHE B 1 100 ? 5.289 6.727 6.949 1 88.12 100 PHE B N 1
ATOM 1705 C CA . PHE B 1 100 ? 5.898 7.98 7.383 1 88.12 100 PHE B CA 1
ATOM 1706 C C . PHE B 1 100 ? 6.613 8.664 6.227 1 88.12 100 PHE B C 1
ATOM 1708 O O . PHE B 1 100 ? 6.609 9.891 6.129 1 88.12 100 PHE B O 1
ATOM 1715 N N . LYS B 1 101 ? 7.176 7.859 5.441 1 82.06 101 LYS B N 1
ATOM 1716 C CA . LYS B 1 101 ? 7.887 8.438 4.305 1 82.06 101 LYS B CA 1
ATOM 1717 C C . LYS B 1 101 ? 6.953 9.289 3.447 1 82.06 101 LYS B C 1
ATOM 1719 O O . LYS B 1 101 ? 7.281 10.422 3.098 1 82.06 101 LYS B O 1
ATOM 1724 N N . ASP B 1 102 ? 5.805 8.812 3.131 1 83.94 102 ASP B N 1
ATOM 1725 C CA . ASP B 1 102 ? 4.832 9.523 2.303 1 83.94 102 ASP B CA 1
ATOM 1726 C C . ASP B 1 102 ? 4.219 10.695 3.059 1 83.94 102 ASP B C 1
ATOM 1728 O O . ASP B 1 102 ? 4.008 11.773 2.486 1 83.94 102 ASP B O 1
ATOM 1732 N N . PHE B 1 103 ? 4.043 10.461 4.332 1 92.94 103 PHE B N 1
ATOM 1733 C CA . PHE B 1 103 ? 3.537 11.516 5.203 1 92.94 103 PHE B CA 1
ATOM 1734 C C . PHE B 1 103 ? 4.5 12.695 5.246 1 92.94 103 PHE B C 1
ATOM 1736 O O . PHE B 1 103 ? 4.094 13.844 5.055 1 92.94 103 PHE B O 1
ATOM 1743 N N . SER B 1 104 ? 5.723 12.445 5.434 1 92.5 104 SER B N 1
ATOM 1744 C CA . SER B 1 104 ? 6.754 13.477 5.57 1 92.5 104 SER B CA 1
ATOM 1745 C C . SER B 1 104 ? 6.953 14.234 4.262 1 92.5 104 SER B C 1
ATOM 1747 O O . SER B 1 104 ? 7.164 15.453 4.273 1 92.5 104 SER B O 1
ATOM 1749 N N . LEU B 1 105 ? 6.758 13.508 3.17 1 90.56 105 LEU B N 1
ATOM 1750 C CA . LEU B 1 105 ? 6.898 14.148 1.864 1 90.56 105 LEU B CA 1
ATOM 1751 C C . LEU B 1 105 ? 5.715 15.07 1.58 1 90.56 105 LEU B C 1
ATOM 1753 O O . LEU B 1 105 ? 5.875 16.109 0.931 1 90.56 105 LEU B O 1
ATOM 1757 N N . ALA B 1 106 ? 4.633 14.703 2.105 1 92.94 106 ALA B N 1
ATOM 1758 C CA . ALA B 1 106 ? 3.422 15.484 1.865 1 92.94 106 ALA B CA 1
ATOM 1759 C C . ALA B 1 106 ? 3.465 16.812 2.621 1 92.94 106 ALA B C 1
ATOM 1761 O O . ALA B 1 106 ? 2.803 17.766 2.232 1 92.94 106 ALA B O 1
ATOM 1762 N N . LEU B 1 107 ? 4.266 16.938 3.801 1 93.56 107 LEU B N 1
ATOM 1763 C CA . LEU B 1 107 ? 4.363 18.125 4.629 1 93.56 107 LEU B CA 1
ATOM 1764 C C . LEU B 1 107 ? 5.246 19.172 3.965 1 93.56 107 LEU B C 1
ATOM 1766 O O . LEU B 1 107 ? 5.352 20.312 4.453 1 93.56 107 LEU B O 1
ATOM 1770 N N . LYS B 1 108 ? 5.766 19.031 2.844 1 82 108 LYS B N 1
ATOM 1771 C CA . LYS B 1 108 ? 6.68 19.984 2.221 1 82 108 LYS B CA 1
ATOM 1772 C C . LYS B 1 108 ? 5.934 20.922 1.276 1 82 108 LYS B C 1
ATOM 1774 O O . LYS B 1 108 ? 4.867 20.578 0.763 1 82 108 LYS B O 1
#

Secondary structure (DSSP, 8-state):
-PPPGGGG-------------------PPPTHHHHHHHHHHHTT--HHHHHHHH-TT-SS-B-HHHHHHHHHHTT----HHHHHHHHHHHHHHS--SB-HHHHHHHT-/-PPPGGGG-------------------PPPTHHHHHHHHHHHTT--HHHHHHHH-TT-SS-B-HHHHHHHHHHTT----HHHHHHHHHHHHHHS--SB-HHHHHHHT-

Solvent-accessible surface area (backbone atoms only — not comparable to full-atom values): 12762 Å² total; per-residue (Å²): 136,78,78,77,72,71,76,70,52,72,69,70,80,68,71,65,71,62,72,74,60,72,73,67,57,66,76,59,60,55,70,65,28,51,55,48,34,46,52,32,56,75,69,69,50,53,71,67,58,52,50,56,62,25,17,77,78,70,69,76,33,29,37,61,64,33,46,55,56,31,34,49,72,72,73,40,90,70,52,73,70,54,49,52,45,49,43,54,49,47,64,67,69,20,40,68,27,47,35,62,71,59,52,60,61,36,41,103,135,76,77,75,70,73,78,71,51,72,68,70,81,68,70,66,71,62,72,76,60,74,70,68,59,67,75,57,60,56,70,66,28,50,56,48,35,48,52,35,57,75,69,68,50,54,71,68,58,52,49,55,63,25,18,78,78,71,70,76,35,28,38,60,66,34,48,56,55,29,34,49,72,73,72,41,89,71,53,73,69,54,48,51,46,49,42,54,48,48,63,68,69,19,39,69,27,47,36,63,70,60,52,59,61,34,39,102

Nearest PDB structures (foldseek):
  3g43-assembly1_A  TM=5.999E-01  e=2.343E-01  Homo sapiens
  8g3d-assembly1_2L  TM=5.906E-01  e=5.534E-01  Tetrahymena thermophila
  8g3d-assembly1_1L  TM=5.942E-01  e=6.206E-01  Tetrahymena thermophila
  7yv9-assembly1_J  TM=5.988E-01  e=7.371E-01  Mus musculus
  8duj-assembly1_F  TM=6.065E-01  e=1.235E+00  Homo sapiens

Sequence (216 aa):
MVLPASILKRPPKMFLNFPFGSARQDGYPPVVFKRLDSFIKLNGFRARDVFITLDERNVHAISPDEMIMGLRRIDFEVNKEEEQSLREWMQQIVAHDLAFKDFSLALKMVLPASILKRPPKMFLNFPFGSARQDGYPPVVFKRLDSFIKLNGFRARDVFITLDERNVHAISPDEMIMGLRRIDFEVNKEEEQSLREWMQQIVAHDLAFKDFSLALK